Protein AF-A0A7S1SCL5-F1 (afdb_monomer_lite)

pLDDT: mean 76.97, std 23.39, range [36.06, 98.56]

Secondary structure (DSSP, 8-state):
-----------------------------SHHHHHHHHHHHHHHHHHHHHHHSSS-----------------------------S--TT--SS-HHHHHHHHHHHHS--HHHHHHHHHHHHHTB-TTS-B-HHHHHHHHHH-TTTTTS-HHHHHHHHHHHHHHHHHSHHHHHH-TTSHHHHHHHGGGHHHHHHHHTS-TTTS------

Foldseek 3Di:
DDDDDDDDDDDDDDDDDDDDDDDDDDDPPPDPVVCVVVVVVVVVVVVVVVVVPPPDDDPDDDDDDDDDDDDDDDDDDDPDPDPPPDDPPDALFDPQQLVLQQVCQVDPVAVVLVQLLVQQVQQQDPVRDGNLVSSLVSLCPDPSRVSTDSSLVVLSSVLSVQCSVFVVVVPVVPVQAPSSQVRSVVCQVVSCRRRVHHSSSGHGRHHD

Radius of gyration: 30.86 Å; chains: 1; bounding box: 73×40×111 Å

Sequence (208 aa):
MESDLEAEEPNAEAIGHRLALARKSTLRLGGFLAFLVCGLAFLLWRSTELRANFAALPLGRGTSSERRQGKEDHEVGIVRYSESRYSEGSAGCSTEDYGFLDDLRRGDPQPFFYSISECAKHSITWTLSFDEGGFIGCLKRNKYISPLSNTCMNCYLLNGLYAFNNCRFQCMASWCSQSCLNCTAQNDRAFSTCSGRPPYELPRARAC

Structure (mmCIF, N/CA/C/O backbone):
data_AF-A0A7S1SCL5-F1
#
_entry.id   AF-A0A7S1SCL5-F1
#
loop_
_atom_site.group_PDB
_atom_site.id
_atom_site.type_symbol
_atom_site.label_atom_id
_atom_site.label_alt_id
_atom_site.label_comp_id
_atom_site.label_asym_id
_atom_site.label_entity_id
_atom_site.label_seq_id
_atom_site.pdbx_PDB_ins_code
_atom_site.Cartn_x
_atom_site.Cartn_y
_atom_site.Cartn_z
_atom_site.occupancy
_atom_site.B_iso_or_equiv
_atom_site.auth_seq_id
_atom_site.auth_comp_id
_atom_site.auth_asym_id
_atom_site.auth_atom_id
_atom_site.pdbx_PDB_model_num
ATOM 1 N N . MET A 1 1 ? -10.866 -9.499 67.434 1.00 47.94 1 MET A N 1
ATOM 2 C CA . MET A 1 1 ? -11.205 -8.078 67.271 1.00 47.94 1 MET A CA 1
ATOM 3 C C . MET A 1 1 ? -11.751 -7.965 65.872 1.00 47.94 1 MET A C 1
ATOM 5 O O . MET A 1 1 ? -10.988 -8.050 64.916 1.00 47.94 1 MET A O 1
ATOM 9 N N . GLU A 1 2 ? -13.074 -8.034 65.855 1.00 44.62 2 GLU A N 1
ATOM 10 C CA . GLU A 1 2 ? -14.008 -8.225 64.754 1.00 44.62 2 GLU A CA 1
ATOM 11 C C . GLU A 1 2 ? -13.708 -7.495 63.438 1.00 44.62 2 GLU A C 1
ATOM 13 O O . GLU A 1 2 ? -13.138 -6.405 63.390 1.00 44.62 2 GLU A O 1
ATOM 18 N N . SER A 1 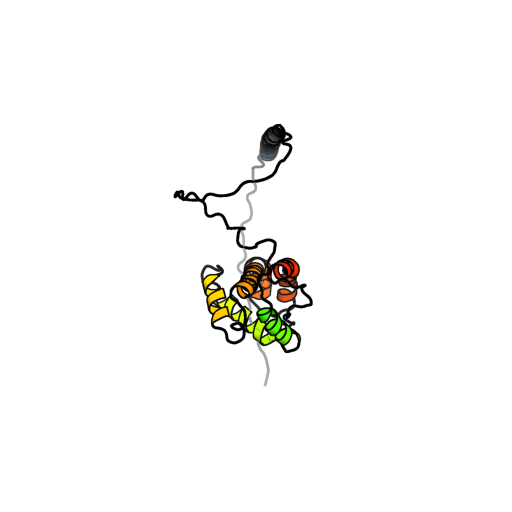3 ? -14.147 -8.188 62.389 1.00 46.25 3 SER A N 1
ATOM 19 C CA . SER A 1 3 ? -14.445 -7.758 61.031 1.00 46.25 3 SER A CA 1
ATOM 20 C C . SER A 1 3 ? -15.719 -6.898 60.955 1.00 46.25 3 SER A C 1
ATOM 22 O O . SER A 1 3 ? -16.355 -6.650 61.972 1.00 46.25 3 SER A O 1
ATOM 24 N N . ASP A 1 4 ? -16.087 -6.549 59.714 1.00 49.91 4 ASP A N 1
ATOM 25 C CA . ASP A 1 4 ? -17.381 -6.019 59.230 1.00 49.91 4 ASP A CA 1
ATOM 26 C C . ASP A 1 4 ? -17.320 -4.487 59.030 1.00 49.91 4 ASP A C 1
ATOM 28 O O . ASP A 1 4 ? -17.110 -3.731 59.970 1.00 49.91 4 ASP A O 1
ATOM 32 N N . LEU A 1 5 ? -17.284 -3.900 57.823 1.00 51.62 5 LEU A N 1
ATOM 33 C CA . LEU A 1 5 ? -17.931 -4.145 56.523 1.00 51.62 5 LEU A CA 1
ATOM 34 C C . LEU A 1 5 ? -19.457 -4.010 56.563 1.00 51.62 5 LEU A C 1
ATOM 36 O O . LEU A 1 5 ? -20.153 -5.014 56.592 1.00 51.62 5 LEU A O 1
ATOM 40 N N . GLU A 1 6 ? -19.962 -2.779 56.443 1.00 54.72 6 GLU A N 1
ATOM 41 C CA . GLU A 1 6 ? -21.337 -2.531 55.997 1.00 54.72 6 GLU A CA 1
ATOM 42 C C . GLU A 1 6 ? -21.382 -1.409 54.953 1.00 54.72 6 GLU A C 1
ATOM 44 O O . GLU A 1 6 ? -20.821 -0.323 55.116 1.00 54.72 6 GLU A O 1
ATOM 49 N N . ALA A 1 7 ? -22.018 -1.762 53.838 1.00 41.25 7 ALA A N 1
ATOM 50 C CA . ALA A 1 7 ? -22.341 -0.951 52.681 1.00 41.25 7 ALA A CA 1
ATOM 51 C C . ALA A 1 7 ? -23.811 -0.494 52.749 1.00 41.25 7 ALA A C 1
ATOM 53 O O . ALA A 1 7 ? -24.596 -1.058 53.501 1.00 41.25 7 ALA A O 1
ATOM 54 N N . GLU A 1 8 ? -24.116 0.520 51.932 1.00 43.66 8 GLU A N 1
ATOM 55 C CA . GLU A 1 8 ? -25.410 0.949 51.364 1.00 43.66 8 GLU A CA 1
ATOM 56 C C . GLU A 1 8 ? -26.739 0.503 52.002 1.00 43.66 8 GLU A C 1
ATOM 58 O O . GLU A 1 8 ? -27.070 -0.675 52.017 1.00 43.66 8 GLU A O 1
ATOM 63 N N . GLU A 1 9 ? -27.608 1.490 52.259 1.00 52.22 9 GLU A N 1
ATOM 64 C CA . GLU A 1 9 ? -29.063 1.337 52.118 1.00 52.22 9 GLU A CA 1
ATOM 65 C C . GLU A 1 9 ? -29.660 2.542 51.342 1.00 52.22 9 GLU A C 1
ATOM 67 O O . GLU A 1 9 ? -29.205 3.680 51.524 1.00 52.22 9 GLU A O 1
ATOM 72 N N . PRO A 1 10 ? -30.662 2.309 50.468 1.00 49.47 10 PRO A N 1
ATOM 73 C CA . PRO A 1 10 ? -31.212 3.270 49.513 1.00 49.47 10 PRO A CA 1
ATOM 74 C C . PRO A 1 10 ? -32.447 4.017 50.043 1.00 49.47 10 PRO A C 1
ATOM 76 O O . PRO A 1 10 ? -33.312 3.465 50.721 1.00 49.47 10 PRO A O 1
ATOM 79 N N . ASN A 1 11 ? -32.601 5.279 49.649 1.00 51.12 11 ASN A N 1
ATOM 80 C CA . ASN A 1 11 ? -33.808 6.062 49.894 1.00 51.12 11 ASN A CA 1
ATOM 81 C C . ASN A 1 11 ? -34.853 5.840 48.790 1.00 51.12 11 ASN A C 1
ATOM 83 O O . ASN A 1 11 ? -34.737 6.303 47.655 1.00 51.12 11 ASN A O 1
ATOM 87 N N . ALA A 1 12 ? -35.899 5.117 49.182 1.00 43.12 12 ALA A N 1
ATOM 88 C CA . ALA A 1 12 ? -37.131 4.908 48.451 1.00 43.12 12 ALA A CA 1
ATOM 89 C C . ALA A 1 12 ? -37.991 6.180 48.435 1.00 43.12 12 ALA A C 1
ATOM 91 O O . ALA A 1 12 ? -38.412 6.666 49.482 1.00 43.12 12 ALA A O 1
ATOM 92 N N . GLU A 1 13 ? -38.347 6.655 47.244 1.00 49.06 13 GLU A N 1
ATOM 93 C CA . GLU A 1 13 ? -39.495 7.542 47.078 1.00 49.06 13 GLU A CA 1
ATOM 94 C C . GLU A 1 13 ? -40.315 7.063 45.877 1.00 49.06 13 GLU A C 1
ATOM 96 O O . GLU A 1 13 ? -40.025 7.321 44.710 1.00 49.06 13 GLU A O 1
ATOM 101 N N . ALA A 1 14 ? -41.332 6.267 46.191 1.00 40.25 14 ALA A N 1
ATOM 102 C CA . ALA A 1 14 ? -42.392 5.857 45.291 1.00 40.25 14 ALA A CA 1
ATOM 103 C C . ALA A 1 14 ? -43.715 6.202 45.971 1.00 40.25 14 ALA A C 1
ATOM 105 O O . ALA A 1 14 ? -43.914 5.795 47.107 1.00 40.25 14 ALA A O 1
ATOM 106 N N . ILE A 1 15 ? -44.566 6.955 45.270 1.00 47.44 15 ILE A N 1
ATOM 107 C CA . ILE A 1 15 ? -46.040 7.097 45.319 1.00 47.44 15 ILE A CA 1
ATOM 108 C C . ILE A 1 15 ? -46.285 8.419 44.563 1.00 47.44 15 ILE A C 1
ATOM 110 O O . ILE A 1 15 ? -45.731 9.444 44.919 1.00 47.44 15 ILE A O 1
ATOM 114 N N . GLY A 1 16 ? -47.048 8.539 43.486 1.00 36.06 16 GLY A N 1
ATOM 115 C CA . GLY A 1 16 ? -48.028 7.668 42.869 1.00 36.06 16 GLY A CA 1
ATOM 116 C C . GLY A 1 16 ? -49.130 8.578 42.335 1.00 36.06 16 GLY A C 1
ATOM 117 O O . GLY A 1 16 ? -49.749 9.275 43.118 1.00 36.06 16 GLY A O 1
ATOM 118 N N . HIS A 1 17 ? -49.401 8.577 41.030 1.00 41.38 17 HIS A N 1
ATOM 119 C CA . HIS A 1 17 ? -50.669 9.078 40.492 1.00 41.38 17 HIS A CA 1
ATOM 120 C C . HIS A 1 17 ? -51.020 8.288 39.228 1.00 41.38 17 HIS A C 1
ATOM 122 O O . HIS A 1 17 ? -50.456 8.479 38.153 1.00 41.38 17 HIS A O 1
ATOM 128 N N . ARG A 1 18 ? -51.952 7.345 39.393 1.00 46.50 18 ARG A N 1
ATOM 129 C CA . ARG A 1 18 ? -52.696 6.708 38.305 1.00 46.50 18 ARG A CA 1
ATOM 130 C C . ARG A 1 18 ? -54.014 7.451 38.087 1.00 46.50 18 ARG A C 1
ATOM 132 O O . ARG A 1 18 ? -54.562 8.016 39.024 1.00 46.50 18 ARG A O 1
ATOM 139 N N . LEU A 1 19 ? -54.528 7.261 36.870 1.00 40.72 19 LEU A N 1
ATOM 140 C CA . LEU A 1 19 ? -55.880 7.513 36.352 1.00 40.72 19 LEU A CA 1
ATOM 141 C C . LEU A 1 19 ? -56.136 8.882 35.711 1.00 40.72 19 LEU 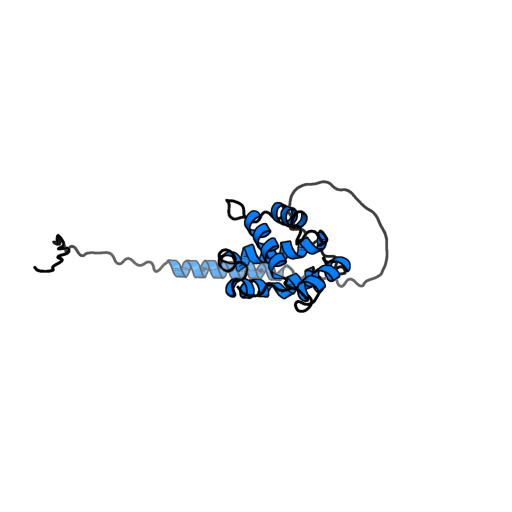A C 1
ATOM 143 O O . LEU A 1 19 ? -56.534 9.834 36.364 1.00 40.72 19 LEU A O 1
ATOM 147 N N . ALA A 1 20 ? -56.110 8.886 34.377 1.00 42.56 20 ALA A N 1
ATOM 148 C CA . ALA A 1 20 ? -57.351 9.010 33.612 1.00 42.56 20 ALA A CA 1
ATOM 149 C C . ALA A 1 20 ? -57.174 8.391 32.212 1.00 42.56 20 ALA A C 1
ATOM 151 O O . ALA A 1 20 ? -56.375 8.842 31.396 1.00 42.56 20 ALA A O 1
ATOM 152 N N . LEU A 1 21 ? -57.934 7.327 31.950 1.00 46.50 21 LEU A N 1
ATOM 153 C CA . LEU A 1 21 ? -58.233 6.833 30.610 1.00 46.50 21 LEU A CA 1
ATOM 154 C C . LEU A 1 21 ? -59.136 7.853 29.906 1.00 46.50 21 LEU A C 1
ATOM 156 O O . LEU A 1 21 ? -60.126 8.259 30.505 1.00 46.50 21 LEU A O 1
ATOM 160 N N . ALA A 1 22 ? -58.862 8.183 28.639 1.00 41.56 22 ALA A N 1
ATOM 161 C CA . ALA A 1 22 ? -59.858 8.148 27.557 1.00 41.56 22 ALA A CA 1
ATOM 162 C C . ALA A 1 22 ? -59.338 8.743 26.233 1.00 41.56 22 ALA A C 1
ATOM 164 O O . ALA A 1 22 ? -58.873 9.874 26.172 1.00 41.56 22 ALA A O 1
ATOM 165 N N . ARG A 1 23 ? -59.645 8.011 25.150 1.00 44.59 23 ARG A N 1
ATOM 166 C CA . ARG A 1 23 ? -59.988 8.510 23.802 1.00 44.59 23 ARG A CA 1
ATOM 167 C C . ARG A 1 23 ? -58.866 9.112 22.935 1.00 44.59 23 ARG A C 1
ATOM 169 O O . ARG A 1 23 ? -58.605 10.307 22.967 1.00 44.59 23 ARG A O 1
ATOM 176 N N . LYS A 1 24 ? -58.431 8.337 21.934 1.00 37.06 24 LYS A N 1
ATOM 177 C CA . LYS A 1 24 ? -58.979 8.419 20.558 1.00 37.06 24 LYS A CA 1
ATOM 178 C C . LYS A 1 24 ? -58.264 7.428 19.634 1.00 37.06 24 LYS A C 1
ATOM 180 O O . LYS A 1 24 ? -57.162 7.673 19.160 1.00 37.06 24 LYS A O 1
ATOM 185 N N . SER A 1 25 ? -58.951 6.332 19.330 1.00 47.84 25 SER A N 1
ATOM 186 C CA . SER A 1 25 ? -58.713 5.556 18.118 1.00 47.84 25 SER A CA 1
ATOM 187 C C . SER A 1 25 ? -59.237 6.371 16.938 1.00 47.84 25 SER A C 1
ATOM 189 O O . SER A 1 25 ? -60.445 6.530 16.781 1.00 47.84 25 SER A O 1
ATOM 191 N N . THR A 1 26 ? -58.337 6.903 16.118 1.00 51.28 26 THR A N 1
ATOM 192 C CA . THR A 1 26 ? -58.674 7.447 14.798 1.00 51.28 26 THR A CA 1
ATOM 193 C C . THR A 1 26 ? -57.732 6.840 13.774 1.00 51.28 26 THR A C 1
ATOM 195 O O . THR A 1 26 ? -56.526 7.076 13.799 1.00 51.28 26 THR A O 1
ATOM 198 N N . LEU A 1 27 ? -58.337 6.013 12.919 1.00 47.91 27 LEU A N 1
ATOM 199 C CA . LEU A 1 27 ? -57.851 5.460 11.661 1.00 47.91 27 LEU A CA 1
ATOM 200 C C . LEU A 1 27 ? -56.745 6.303 10.999 1.00 47.91 27 LEU A C 1
ATOM 202 O O . LEU A 1 27 ? -56.979 7.440 10.598 1.00 47.91 27 LEU A O 1
ATOM 206 N N . ARG A 1 28 ? -55.589 5.687 10.734 1.00 49.78 28 ARG A N 1
ATOM 207 C CA . ARG A 1 28 ? -54.719 6.068 9.609 1.00 49.78 28 ARG A CA 1
ATOM 208 C C . ARG A 1 28 ? -54.646 4.917 8.610 1.00 49.78 28 ARG A C 1
ATOM 210 O O . ARG A 1 28 ? -53.609 4.296 8.424 1.00 49.78 28 ARG A O 1
ATOM 217 N N . LEU A 1 29 ? -55.773 4.651 7.950 1.00 49.78 29 LEU A N 1
ATOM 218 C CA . LEU A 1 29 ? -55.883 3.692 6.842 1.00 49.78 29 LEU A CA 1
ATOM 219 C C . LEU A 1 29 ? -55.628 4.340 5.458 1.00 49.78 29 LEU A C 1
ATOM 221 O O . LEU A 1 29 ? -56.061 3.813 4.444 1.00 49.78 29 LEU A O 1
ATOM 225 N N . GLY A 1 30 ? -54.960 5.501 5.403 1.00 48.81 30 GLY A N 1
ATOM 226 C CA . GLY A 1 30 ? -54.751 6.273 4.164 1.00 48.81 30 GLY A CA 1
ATOM 227 C C . GLY A 1 30 ? -53.326 6.261 3.595 1.00 48.81 30 GLY A C 1
ATOM 228 O O . GLY A 1 30 ? -53.119 6.714 2.477 1.00 48.81 30 GLY A O 1
ATOM 229 N N . GLY A 1 31 ? -52.330 5.758 4.336 1.00 53.50 31 GLY A N 1
ATOM 230 C CA . GLY A 1 31 ? -50.923 5.827 3.912 1.00 53.50 31 GLY A CA 1
ATOM 231 C C . GLY A 1 31 ? -50.541 4.782 2.862 1.00 53.50 31 GLY A C 1
ATOM 232 O O . GLY A 1 31 ? -49.897 5.103 1.869 1.00 53.50 31 GLY A O 1
ATOM 233 N N . PHE A 1 32 ? -50.973 3.533 3.042 1.00 56.38 32 PHE A N 1
ATOM 234 C CA . PHE A 1 32 ? -50.540 2.418 2.191 1.00 56.38 32 PHE A CA 1
ATOM 235 C C . PHE A 1 32 ? -51.060 2.501 0.750 1.00 56.38 32 PHE A C 1
ATOM 237 O O . PHE A 1 32 ? -50.337 2.152 -0.180 1.00 56.38 32 PHE A O 1
ATOM 244 N N . LEU A 1 33 ? -52.273 3.024 0.545 1.00 55.16 33 LEU A N 1
ATOM 245 C CA . LEU A 1 33 ? -52.824 3.218 -0.800 1.00 55.16 33 LEU A CA 1
ATOM 246 C C . LEU A 1 33 ? -52.082 4.321 -1.571 1.00 55.16 33 LEU A C 1
ATOM 248 O O . LEU A 1 33 ? -51.845 4.163 -2.764 1.00 55.16 33 LEU A O 1
ATOM 252 N N . ALA A 1 34 ? -51.633 5.386 -0.897 1.00 57.25 34 ALA A N 1
ATOM 253 C CA . ALA A 1 34 ? -50.843 6.441 -1.533 1.00 57.25 34 ALA A CA 1
ATOM 254 C C . ALA A 1 34 ? -49.457 5.939 -1.988 1.00 57.25 34 ALA A C 1
ATOM 256 O O . ALA A 1 34 ? -49.017 6.266 -3.090 1.00 57.25 34 ALA A O 1
ATOM 257 N N . PHE A 1 35 ? -48.795 5.088 -1.192 1.00 61.53 35 PHE A N 1
ATOM 258 C CA . PHE A 1 35 ? -47.516 4.478 -1.582 1.00 61.53 35 PHE A CA 1
ATOM 259 C C . PHE A 1 35 ? -47.654 3.514 -2.765 1.00 61.53 35 PHE A C 1
ATOM 261 O O . PHE A 1 35 ? -46.795 3.507 -3.645 1.00 61.53 35 PHE A O 1
ATOM 268 N N . LEU A 1 36 ? -48.741 2.739 -2.825 1.00 65.19 36 LEU A N 1
ATOM 269 C CA . LEU A 1 36 ? -48.995 1.830 -3.945 1.00 65.19 36 LEU A CA 1
ATOM 270 C C . LEU A 1 36 ? -49.280 2.583 -5.251 1.00 65.19 36 LEU A C 1
ATOM 272 O O . LEU A 1 36 ? -48.719 2.230 -6.288 1.00 65.19 36 LEU A O 1
ATOM 276 N N . VAL A 1 37 ? -50.089 3.646 -5.208 1.00 69.69 37 VAL A N 1
ATOM 277 C CA . VAL A 1 37 ? -50.408 4.445 -6.405 1.00 69.69 37 VAL A CA 1
ATOM 278 C C . VAL A 1 37 ? -49.168 5.177 -6.934 1.00 69.69 37 VAL A C 1
ATOM 280 O O . VAL A 1 37 ? -48.892 5.115 -8.133 1.00 69.69 37 VAL A O 1
ATOM 283 N N . CYS A 1 38 ? -48.360 5.792 -6.061 1.00 65.50 38 CYS A N 1
ATOM 284 C CA . CYS A 1 38 ? -47.110 6.439 -6.480 1.00 65.50 38 CYS A CA 1
ATOM 285 C C . CYS A 1 38 ? -46.050 5.435 -6.968 1.00 65.50 38 CYS A C 1
ATOM 287 O O . CYS A 1 38 ? -45.352 5.709 -7.943 1.00 65.50 38 CYS A O 1
ATOM 289 N N . GLY A 1 39 ? -45.941 4.262 -6.335 1.00 72.31 39 GLY A N 1
ATOM 290 C CA . GLY A 1 39 ? -44.996 3.220 -6.744 1.00 72.31 39 GLY A CA 1
ATOM 291 C C . GLY A 1 39 ? -45.298 2.656 -8.135 1.00 72.31 39 GLY A C 1
ATOM 292 O O . GLY A 1 39 ? -44.391 2.519 -8.956 1.00 72.31 39 GLY A O 1
ATOM 293 N N . LEU A 1 40 ? -46.574 2.392 -8.438 1.00 72.69 40 LEU A N 1
ATOM 294 C CA . LEU A 1 40 ? -46.990 1.911 -9.759 1.00 72.69 40 LEU A CA 1
ATOM 295 C C . LEU A 1 40 ? -46.787 2.972 -10.849 1.00 72.69 40 LEU A C 1
ATOM 297 O O . LEU A 1 40 ? -46.312 2.635 -11.932 1.00 72.69 40 LEU A O 1
ATOM 301 N N . ALA A 1 41 ? -47.052 4.250 -10.560 1.00 71.25 41 ALA A N 1
ATOM 302 C CA . ALA A 1 41 ? -46.769 5.340 -11.494 1.00 71.25 41 ALA A CA 1
ATOM 303 C C . ALA A 1 41 ? -45.265 5.456 -11.818 1.00 71.25 41 ALA A C 1
ATOM 305 O O . ALA A 1 41 ? -44.900 5.642 -12.978 1.00 71.25 41 ALA A O 1
ATOM 306 N N . PHE A 1 42 ? -44.383 5.269 -10.827 1.00 71.44 42 PHE A N 1
ATOM 307 C CA . PHE A 1 42 ? -42.930 5.306 -11.032 1.00 71.44 42 PHE A CA 1
ATOM 308 C C . PHE A 1 42 ? -42.414 4.102 -11.837 1.00 71.44 42 PHE A C 1
ATOM 310 O O . PHE A 1 42 ? -41.548 4.250 -12.700 1.00 71.44 42 PHE A O 1
ATOM 317 N N . LEU A 1 43 ? -42.968 2.907 -11.603 1.00 67.31 43 LEU A N 1
ATOM 318 C CA . LEU A 1 43 ? -42.634 1.715 -12.390 1.00 67.31 43 LEU A CA 1
ATOM 319 C C . LEU A 1 43 ? -43.111 1.840 -13.844 1.00 67.31 43 LEU A C 1
ATOM 321 O O . LEU A 1 43 ? -42.380 1.452 -14.757 1.00 67.31 43 LEU A O 1
ATOM 325 N N . LEU A 1 44 ? -44.284 2.439 -14.073 1.00 65.56 44 LEU A N 1
ATOM 326 C CA . LEU A 1 44 ? -44.783 2.718 -15.420 1.00 65.56 44 LEU A CA 1
ATOM 327 C C . LEU A 1 44 ? -43.944 3.795 -16.129 1.00 65.56 44 LEU A C 1
ATOM 329 O O . LEU A 1 44 ? -43.549 3.567 -17.272 1.00 65.56 44 LEU A O 1
ATOM 333 N N . TRP A 1 45 ? -43.568 4.887 -15.452 1.00 64.81 45 TRP A N 1
ATOM 334 C CA . TRP A 1 45 ? -42.660 5.913 -15.997 1.00 64.81 45 TRP A CA 1
ATOM 335 C C . TRP A 1 45 ? -41.285 5.335 -16.365 1.00 64.81 45 TRP A C 1
ATOM 337 O O . TRP A 1 45 ? -40.734 5.604 -17.430 1.00 64.81 45 TRP A O 1
ATOM 347 N N . ARG A 1 46 ? -40.722 4.471 -15.514 1.00 64.00 46 ARG A N 1
ATOM 348 C CA . ARG A 1 46 ? -39.436 3.815 -15.798 1.00 64.00 46 ARG A CA 1
ATOM 349 C C . ARG A 1 46 ? -39.525 2.827 -16.967 1.00 64.00 46 ARG A C 1
ATOM 351 O O . ARG A 1 46 ? -38.535 2.606 -17.660 1.00 64.00 46 ARG A O 1
ATOM 358 N N . SER A 1 47 ? -40.700 2.244 -17.208 1.00 58.16 47 SER A N 1
ATOM 359 C CA . SER A 1 47 ? -40.914 1.306 -18.316 1.00 58.16 47 SER A CA 1
ATOM 360 C C . SER A 1 47 ? -41.002 1.984 -19.692 1.00 58.16 47 SER A C 1
ATOM 362 O O . SER A 1 47 ? -40.617 1.372 -20.691 1.00 58.16 47 SER A O 1
ATOM 364 N N . THR A 1 48 ? -41.446 3.245 -19.767 1.00 56.16 48 THR A N 1
ATOM 365 C CA . THR A 1 48 ? -41.519 3.999 -21.032 1.00 56.16 48 THR A CA 1
ATOM 366 C C . THR A 1 48 ? -40.142 4.456 -21.520 1.00 56.16 48 THR A C 1
ATOM 368 O O . THR A 1 48 ? -39.874 4.387 -22.717 1.00 56.16 48 THR A O 1
ATOM 371 N N . GLU A 1 49 ? -39.229 4.800 -20.608 1.00 54.12 49 GLU A N 1
ATOM 372 C CA . GLU A 1 49 ? -37.844 5.202 -20.924 1.00 54.12 49 GLU A CA 1
ATOM 373 C C . GLU A 1 49 ? -36.986 4.045 -21.480 1.00 54.12 49 GLU A C 1
ATOM 375 O O . GLU A 1 49 ? -36.091 4.240 -22.307 1.00 54.12 49 GLU A O 1
ATOM 380 N N . LEU A 1 50 ? -37.279 2.800 -21.084 1.00 51.91 50 LEU A N 1
ATOM 381 C CA . LEU A 1 50 ? -36.557 1.618 -21.576 1.00 51.91 50 LEU A CA 1
ATOM 382 C C . LEU A 1 50 ? -36.910 1.255 -23.029 1.00 51.91 50 LEU A C 1
ATOM 384 O O . LEU A 1 50 ? -36.105 0.620 -23.710 1.00 51.91 50 LEU A O 1
ATOM 388 N N . ARG A 1 51 ? -38.080 1.669 -23.534 1.00 52.66 51 ARG A N 1
ATOM 389 C CA . ARG A 1 51 ? -38.501 1.394 -24.922 1.00 52.66 51 ARG A CA 1
ATOM 390 C C . ARG A 1 51 ? -37.954 2.396 -25.940 1.00 52.66 51 ARG A C 1
ATOM 392 O O . ARG A 1 51 ? -37.872 2.054 -27.115 1.00 52.66 51 ARG A O 1
ATOM 399 N N . ALA A 1 52 ? -37.538 3.587 -25.510 1.00 51.72 52 ALA A N 1
ATOM 400 C CA . ALA A 1 52 ? -37.018 4.620 -26.409 1.00 51.72 52 ALA A CA 1
ATOM 401 C C . ALA A 1 52 ? -35.565 4.374 -26.866 1.00 51.72 52 ALA A C 1
ATOM 403 O O . ALA A 1 52 ? -35.158 4.881 -27.906 1.00 51.72 52 ALA A O 1
ATOM 404 N N . ASN A 1 53 ? -34.792 3.557 -26.141 1.00 53.09 53 ASN A N 1
ATOM 405 C CA . ASN A 1 53 ? -33.361 3.364 -26.414 1.00 53.09 53 ASN A CA 1
ATOM 406 C C . ASN A 1 53 ? -33.025 2.177 -27.340 1.00 53.09 53 ASN A C 1
ATOM 408 O O . ASN A 1 53 ? -31.887 2.056 -27.779 1.00 53.09 53 ASN A O 1
ATOM 412 N N . PHE A 1 54 ? -33.988 1.312 -27.681 1.00 48.47 54 PHE A N 1
ATOM 413 C CA . PHE A 1 54 ? -33.736 0.117 -28.510 1.00 48.47 54 PHE A CA 1
ATOM 414 C C . PHE A 1 54 ? -34.066 0.278 -30.006 1.00 48.47 54 PHE A C 1
ATOM 416 O O . PHE A 1 54 ? -33.859 -0.656 -30.776 1.00 48.47 54 PHE A O 1
ATOM 423 N N . ALA A 1 55 ? -34.542 1.447 -30.447 1.00 50.09 55 ALA A N 1
ATOM 424 C CA . ALA A 1 55 ? -34.964 1.674 -31.836 1.00 50.09 55 ALA A CA 1
ATOM 425 C C . ALA A 1 55 ? -33.910 2.353 -32.738 1.00 50.09 55 ALA A C 1
ATOM 427 O O . ALA A 1 55 ? -34.231 2.738 -33.859 1.00 50.09 55 ALA A O 1
ATOM 428 N N . ALA A 1 56 ? -32.657 2.493 -32.293 1.00 55.34 56 ALA A N 1
ATOM 429 C CA . ALA A 1 56 ? -31.601 3.144 -33.074 1.00 55.34 56 ALA A CA 1
ATOM 430 C C . ALA A 1 56 ? -30.306 2.314 -33.100 1.00 55.34 56 ALA A C 1
ATOM 432 O O . ALA A 1 56 ? -29.287 2.699 -32.536 1.00 55.34 56 ALA A O 1
ATOM 433 N N . LEU A 1 57 ? -30.343 1.167 -33.782 1.00 49.28 57 LEU A N 1
ATOM 434 C CA . LEU A 1 57 ? -29.146 0.422 -34.182 1.00 49.28 57 LEU A CA 1
ATOM 435 C C . LEU A 1 57 ? -29.053 0.408 -35.715 1.00 49.28 57 LEU A C 1
ATOM 437 O O . LEU A 1 57 ? -29.686 -0.430 -36.361 1.00 49.28 57 LEU A O 1
ATOM 441 N N . PRO A 1 58 ? -28.286 1.326 -36.330 1.00 56.91 58 PRO A N 1
ATOM 442 C CA . PRO A 1 58 ? -27.883 1.171 -37.717 1.00 56.91 58 PRO A CA 1
ATOM 443 C C . PRO A 1 58 ? -26.826 0.061 -37.818 1.00 56.91 58 PRO A C 1
ATOM 445 O O . PRO A 1 58 ? -25.753 0.132 -37.219 1.00 56.91 58 PRO A O 1
ATOM 448 N N . LEU A 1 59 ? -27.134 -0.970 -38.606 1.00 56.16 59 LEU A N 1
ATOM 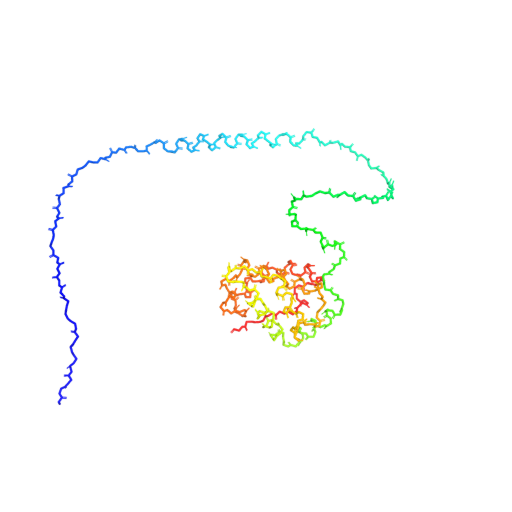449 C CA . LEU A 1 59 ? -26.173 -1.973 -39.062 1.00 56.16 59 LEU A CA 1
ATOM 450 C C . LEU A 1 59 ? -25.146 -1.299 -39.989 1.00 56.16 59 LEU A C 1
ATOM 452 O O . LEU A 1 59 ? -25.388 -1.127 -41.182 1.00 56.16 59 LEU A O 1
ATOM 456 N N . GLY A 1 60 ? -24.005 -0.897 -39.426 1.00 45.88 60 GLY A N 1
ATOM 457 C CA . GLY A 1 60 ? -22.895 -0.255 -40.132 1.00 45.88 60 GLY A CA 1
ATOM 458 C C . GLY A 1 60 ? -21.702 -1.191 -40.314 1.00 45.88 60 GLY A C 1
ATOM 459 O O . GLY A 1 60 ? -20.904 -1.387 -39.406 1.00 45.88 60 GLY A O 1
ATOM 460 N N . ARG A 1 61 ? -21.609 -1.763 -41.515 1.00 52.78 61 ARG A N 1
ATOM 461 C CA . ARG A 1 61 ? -20.508 -2.553 -42.090 1.00 52.78 61 ARG A CA 1
ATOM 462 C C 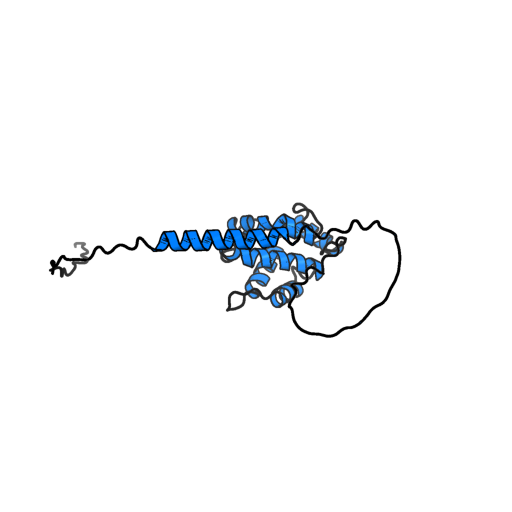. ARG A 1 61 ? -19.185 -1.760 -42.073 1.00 52.78 61 ARG A C 1
ATOM 464 O O . ARG A 1 61 ? -19.175 -0.591 -42.438 1.00 52.78 61 ARG A O 1
ATOM 471 N N . GLY A 1 62 ? -18.085 -2.396 -41.663 1.00 44.72 62 GLY A N 1
ATOM 472 C CA . GLY A 1 62 ? -16.775 -1.747 -41.531 1.00 44.72 62 GLY A CA 1
ATOM 473 C C . GLY A 1 62 ? -16.017 -1.526 -42.842 1.00 44.72 62 GLY A C 1
ATOM 474 O O . GLY A 1 62 ? -16.264 -2.235 -43.811 1.00 44.72 62 GLY A O 1
ATOM 475 N N . THR A 1 63 ? -15.047 -0.604 -42.805 1.00 41.41 63 THR A N 1
ATOM 476 C CA . THR A 1 63 ? -13.733 -0.675 -43.476 1.00 41.41 63 THR A CA 1
ATOM 477 C C . THR A 1 63 ? -12.739 0.302 -42.825 1.00 41.41 63 THR A C 1
ATOM 479 O O . THR A 1 63 ? -13.121 1.277 -42.190 1.00 41.41 63 THR A O 1
ATOM 482 N N . SER A 1 64 ? -11.466 -0.048 -42.998 1.00 47.22 64 SER A N 1
ATOM 483 C CA . SER A 1 64 ? -10.192 0.476 -42.488 1.00 47.22 64 SER A CA 1
ATOM 484 C C . SER A 1 64 ? -9.873 1.975 -42.675 1.00 47.22 64 SER A C 1
ATOM 486 O O . SER A 1 64 ? -10.398 2.605 -43.582 1.00 47.22 64 SER A O 1
ATOM 488 N N . SER A 1 65 ? -8.862 2.425 -41.907 1.00 53.31 65 SER A N 1
ATOM 489 C CA . SER A 1 65 ? -7.887 3.505 -42.195 1.00 53.31 65 SER A CA 1
ATOM 490 C C . SER A 1 65 ? -8.393 4.953 -42.284 1.00 53.31 65 SER A C 1
ATOM 492 O O . SER A 1 65 ? -9.059 5.301 -43.242 1.00 53.31 65 SER A O 1
ATOM 494 N N . GLU A 1 66 ? -8.002 5.834 -41.342 1.00 46.44 66 GLU A N 1
ATOM 495 C CA . GLU A 1 66 ? -6.939 6.842 -41.564 1.00 46.44 66 GLU A CA 1
ATOM 496 C C . GLU A 1 66 ? -6.699 7.779 -40.349 1.00 46.44 66 GLU A C 1
ATOM 498 O O . GLU A 1 66 ? -7.589 8.436 -39.826 1.00 46.44 66 GLU A O 1
ATOM 503 N N . ARG A 1 67 ? -5.438 7.809 -39.906 1.00 44.78 67 ARG A N 1
ATOM 504 C CA . ARG A 1 67 ? -4.560 8.956 -39.581 1.00 44.78 67 ARG A CA 1
ATOM 505 C C . ARG A 1 67 ? -5.148 10.359 -39.221 1.00 44.78 67 ARG A C 1
ATOM 507 O O . ARG A 1 67 ? -5.682 11.042 -40.077 1.00 44.78 67 ARG A O 1
ATOM 514 N N . ARG A 1 68 ? -4.714 10.840 -38.032 1.00 50.88 68 ARG A N 1
ATOM 515 C CA . ARG A 1 68 ? -4.389 12.229 -37.570 1.00 50.88 68 ARG A CA 1
ATOM 516 C C . ARG A 1 68 ? -5.471 13.327 -37.625 1.00 50.88 68 ARG A C 1
ATOM 518 O O . ARG A 1 68 ? -5.936 13.680 -38.693 1.00 50.88 68 ARG A O 1
ATOM 525 N N . GLN A 1 69 ? -5.666 14.037 -36.508 1.00 40.09 69 GLN A N 1
ATOM 526 C CA . GLN A 1 69 ? -5.075 15.366 -36.227 1.00 40.09 69 GLN A CA 1
ATOM 527 C C . GLN A 1 69 ? -5.624 15.890 -34.883 1.00 40.09 69 GLN A C 1
ATOM 529 O O . GLN A 1 69 ? -6.802 15.721 -34.584 1.00 40.09 69 GLN A O 1
ATOM 534 N N . GLY A 1 70 ? -4.759 16.500 -34.067 1.00 39.66 70 GLY A N 1
ATOM 535 C CA . GLY A 1 70 ? -5.142 17.137 -32.808 1.00 39.66 70 GLY A CA 1
ATOM 536 C C . GLY A 1 70 ? -6.010 18.381 -33.005 1.00 39.66 70 GLY A C 1
ATOM 537 O O . GLY A 1 70 ? -5.895 19.081 -34.013 1.00 39.66 70 GLY A O 1
ATOM 538 N N . LYS A 1 71 ? -6.847 18.650 -32.003 1.00 36.94 71 LYS A N 1
ATOM 539 C CA . LYS A 1 71 ? -7.579 19.901 -31.834 1.00 36.94 71 LYS A CA 1
ATOM 540 C C . LYS A 1 71 ? -7.703 20.196 -30.338 1.00 36.94 71 LYS A C 1
ATOM 542 O O . LYS A 1 71 ? -8.228 19.376 -29.589 1.00 36.94 71 LYS A O 1
ATOM 547 N N . GLU A 1 72 ? -7.130 21.321 -29.923 1.00 46.84 72 GLU A N 1
ATOM 548 C CA . GLU A 1 72 ? -7.347 21.946 -28.617 1.00 46.84 72 GLU A CA 1
ATOM 549 C C . GLU A 1 72 ? -8.722 22.603 -28.606 1.00 46.84 72 GLU A C 1
ATOM 551 O O . GLU A 1 72 ? -8.946 23.512 -29.400 1.00 46.84 72 GLU A O 1
ATOM 556 N N . ASP A 1 73 ? -9.582 22.204 -27.668 1.00 41.66 73 ASP A N 1
ATOM 557 C CA . ASP A 1 73 ? -10.763 22.971 -27.285 1.00 41.66 73 ASP A CA 1
ATOM 558 C C . ASP A 1 73 ? -10.813 23.066 -25.745 1.00 41.66 73 ASP A C 1
ATOM 560 O O . ASP A 1 73 ? -10.768 22.068 -25.022 1.00 41.66 73 ASP A O 1
ATOM 564 N N . HIS A 1 74 ? -10.872 24.302 -25.257 1.00 38.84 74 HIS A N 1
ATOM 565 C CA . HIS A 1 74 ? -11.049 24.713 -23.867 1.00 38.84 74 HIS A CA 1
ATOM 566 C C . HIS A 1 74 ? -12.553 24.883 -23.601 1.00 38.84 74 HIS A C 1
ATOM 568 O O . HIS A 1 74 ? -13.116 25.791 -24.194 1.00 38.84 74 HIS A O 1
ATOM 574 N N . GLU A 1 75 ? -13.184 24.097 -22.709 1.00 44.78 75 GLU A N 1
ATOM 575 C CA . GLU A 1 75 ? -14.211 24.601 -21.765 1.00 44.78 75 GLU A CA 1
ATOM 576 C C . GLU A 1 75 ? -14.604 23.601 -20.647 1.00 44.78 75 GLU A C 1
ATOM 578 O O . GLU A 1 75 ? -14.960 22.448 -20.876 1.00 44.78 75 GLU A O 1
ATOM 583 N N . VAL A 1 76 ? -14.485 24.118 -19.419 1.00 45.22 76 VAL A N 1
ATOM 584 C CA . VAL A 1 76 ? -15.174 23.895 -18.130 1.00 45.22 76 VAL A CA 1
ATOM 585 C C . VAL A 1 76 ? -16.098 22.669 -17.930 1.00 45.22 76 VAL A C 1
ATOM 587 O O . VAL A 1 76 ? -17.185 22.566 -18.482 1.00 45.22 76 VAL A O 1
ATOM 590 N N . GLY A 1 77 ? -15.748 21.862 -16.914 1.00 47.12 77 GLY A N 1
ATOM 591 C CA . GLY A 1 77 ? -16.676 21.575 -15.807 1.00 47.12 77 GLY A CA 1
ATOM 592 C C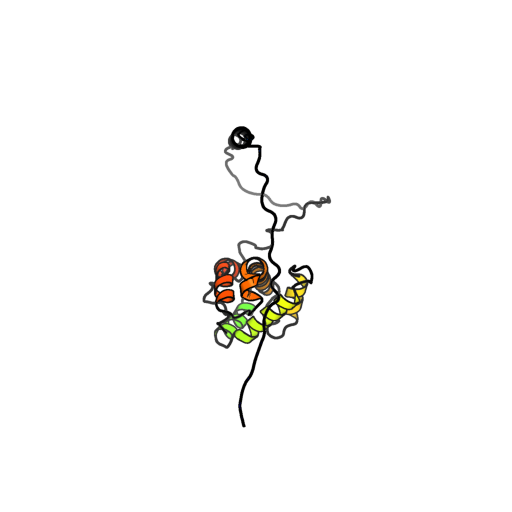 . GLY A 1 77 ? -17.525 20.303 -15.829 1.00 47.12 77 GLY A C 1
ATOM 593 O O . GLY A 1 77 ? -18.736 20.413 -15.728 1.00 47.12 77 GLY A O 1
ATOM 594 N N . ILE A 1 78 ? -16.904 19.116 -15.785 1.00 49.25 78 ILE A N 1
ATOM 595 C CA . ILE A 1 78 ? -17.395 17.944 -15.025 1.00 49.25 78 ILE A CA 1
ATOM 596 C C . ILE A 1 78 ? -16.153 17.180 -14.543 1.00 49.25 78 ILE A C 1
ATOM 598 O O . ILE A 1 78 ? -15.338 16.764 -15.367 1.00 49.25 78 ILE A O 1
ATOM 602 N N . VAL A 1 79 ? -15.991 16.976 -13.230 1.00 48.78 79 VAL A N 1
ATOM 603 C CA . VAL A 1 79 ? -14.961 16.069 -12.690 1.00 48.78 79 VAL A CA 1
ATOM 604 C C . VAL A 1 79 ? -15.347 14.642 -13.084 1.00 48.78 79 VAL A C 1
ATOM 606 O O . VAL A 1 79 ? -16.111 13.970 -12.397 1.00 48.78 79 VAL A O 1
ATOM 609 N N . ARG A 1 80 ? -14.853 14.189 -14.239 1.00 46.91 80 ARG A N 1
ATOM 610 C CA . ARG A 1 80 ? -14.807 12.770 -14.590 1.00 46.91 80 ARG A CA 1
ATOM 611 C C . ARG A 1 80 ? -13.723 12.137 -13.723 1.00 46.91 80 ARG A C 1
ATOM 613 O O . ARG A 1 80 ? -12.557 12.498 -13.864 1.00 46.91 80 ARG A O 1
ATOM 620 N N . TYR A 1 81 ? -14.095 11.209 -12.840 1.00 50.78 81 TYR A N 1
ATOM 621 C CA . TYR A 1 81 ? -13.144 10.232 -12.310 1.00 50.78 81 TYR A CA 1
ATOM 622 C C . TYR A 1 81 ? -12.550 9.523 -13.528 1.00 50.78 81 TYR A C 1
ATOM 624 O O . TYR A 1 81 ? -13.259 8.834 -14.262 1.00 50.78 81 TYR A O 1
ATOM 632 N N . SER A 1 82 ? -11.303 9.848 -13.851 1.00 45.56 82 SER A N 1
ATOM 633 C CA . SER A 1 82 ? -10.680 9.431 -15.091 1.00 45.56 82 SER A CA 1
ATOM 634 C C . SER A 1 82 ? -10.319 7.956 -14.998 1.00 45.56 82 SER A C 1
ATOM 636 O O . SER A 1 82 ? -9.270 7.555 -14.501 1.00 45.56 82 SER A O 1
ATOM 638 N N . GLU A 1 83 ? -11.195 7.138 -15.558 1.00 53.97 83 GLU A N 1
ATOM 639 C CA . GLU A 1 83 ? -10.972 5.742 -15.929 1.00 53.97 83 GLU A CA 1
ATOM 640 C C . GLU A 1 83 ? -9.945 5.632 -17.084 1.00 53.97 83 GLU A C 1
ATOM 642 O O . GLU A 1 83 ? -10.121 4.886 -18.039 1.00 53.97 83 GLU A O 1
ATOM 647 N N . SER A 1 84 ? -8.874 6.439 -17.052 1.00 51.44 84 SER A N 1
ATOM 648 C CA . SER A 1 84 ? -7.982 6.687 -18.193 1.00 51.44 84 SER A CA 1
ATOM 649 C C . SER A 1 84 ? -6.490 6.687 -17.834 1.00 51.44 84 SER A C 1
ATOM 651 O O . SER A 1 84 ? -5.712 7.459 -18.397 1.00 51.44 84 SER A O 1
ATOM 653 N N . ARG A 1 85 ? -6.060 5.817 -16.908 1.00 55.56 85 ARG A N 1
ATOM 654 C CA . ARG A 1 85 ? -4.629 5.480 -16.732 1.00 55.56 85 ARG A CA 1
ATOM 655 C C . ARG A 1 85 ? -4.299 3.989 -16.635 1.00 55.56 85 ARG A C 1
ATOM 657 O O . ARG A 1 85 ? -3.158 3.662 -16.331 1.00 55.56 85 ARG A O 1
ATOM 664 N N . TYR A 1 86 ? -5.223 3.087 -16.953 1.00 50.03 86 TYR A N 1
ATOM 665 C CA . TYR A 1 86 ? -4.832 1.711 -17.251 1.00 50.03 86 TYR A CA 1
ATOM 666 C C . TYR A 1 86 ? -5.012 1.480 -18.747 1.00 50.03 86 TYR A C 1
ATOM 668 O O . TYR A 1 86 ? -6.118 1.259 -19.227 1.00 50.03 86 TYR A O 1
ATOM 676 N N . SER A 1 87 ? -3.912 1.602 -19.492 1.00 47.53 87 SER A N 1
ATOM 677 C CA . SER A 1 87 ? -3.825 0.968 -20.803 1.00 47.53 87 SER A CA 1
ATOM 678 C C . SER A 1 87 ? -4.056 -0.516 -20.561 1.00 47.53 87 SER A C 1
ATOM 680 O O . SER A 1 87 ? -3.264 -1.135 -19.850 1.00 47.53 87 SER A O 1
ATOM 682 N N . GLU A 1 88 ? -5.105 -1.095 -21.143 1.00 47.84 88 GLU A N 1
ATOM 683 C CA . GLU A 1 88 ? -5.106 -2.530 -21.417 1.00 47.84 88 GLU A CA 1
ATOM 684 C C . GLU A 1 88 ? -3.791 -2.828 -22.153 1.00 47.84 88 GLU A C 1
ATOM 686 O O . GLU A 1 88 ? -3.603 -2.425 -23.299 1.00 47.84 88 GLU A O 1
ATOM 691 N N . GLY A 1 89 ? -2.811 -3.376 -21.429 1.00 54.22 89 GLY A N 1
ATOM 692 C CA . GLY A 1 89 ? -1.476 -3.648 -21.960 1.00 54.22 89 GLY A CA 1
ATOM 693 C C . GLY A 1 89 ? -0.282 -3.372 -21.043 1.00 54.22 89 GLY A C 1
ATOM 694 O O . GLY A 1 89 ? 0.797 -3.863 -21.362 1.00 54.22 89 GLY A O 1
ATOM 695 N N . SER A 1 90 ? -0.410 -2.662 -19.913 1.00 66.81 90 SER A N 1
ATOM 696 C CA . SER A 1 90 ? 0.740 -2.480 -19.006 1.00 66.81 90 SER A CA 1
ATOM 697 C C . SER A 1 90 ? 0.362 -2.556 -17.530 1.00 66.81 90 SER A C 1
ATOM 699 O O . SER A 1 90 ? -0.374 -1.709 -17.026 1.00 66.81 90 SER A O 1
ATOM 701 N N . ALA A 1 91 ? 0.920 -3.544 -16.833 1.00 88.06 91 ALA A N 1
ATOM 702 C CA . ALA A 1 91 ? 0.912 -3.616 -15.378 1.00 88.06 91 ALA A CA 1
ATOM 703 C C . ALA A 1 91 ? 1.432 -2.315 -14.742 1.00 88.06 91 ALA A C 1
ATOM 705 O O . ALA A 1 91 ? 2.314 -1.652 -15.285 1.00 88.06 91 ALA A O 1
ATOM 706 N N . GLY A 1 92 ? 0.904 -1.964 -13.569 1.00 95.44 92 GLY A N 1
ATOM 707 C CA . GLY A 1 92 ? 1.355 -0.814 -12.789 1.00 95.44 92 GLY A CA 1
ATOM 708 C C . GLY A 1 92 ? 2.754 -0.998 -12.198 1.00 95.44 92 GLY A C 1
ATOM 709 O O . GLY A 1 92 ? 3.447 -0.007 -11.984 1.00 95.44 92 GLY A O 1
ATOM 710 N N . CYS A 1 93 ? 3.193 -2.236 -11.968 1.00 97.50 93 CYS A N 1
ATOM 711 C CA . CYS A 1 93 ? 4.540 -2.543 -11.487 1.00 97.50 93 CYS A CA 1
ATOM 712 C C . CYS A 1 93 ? 5.467 -2.969 -12.638 1.00 97.50 93 CYS A C 1
ATOM 714 O O . CYS A 1 93 ? 5.042 -3.649 -13.576 1.00 97.50 93 CYS A O 1
ATOM 716 N N . SER A 1 94 ? 6.734 -2.555 -12.564 1.00 96.31 94 SER A N 1
ATOM 717 C CA . SER A 1 94 ? 7.792 -2.896 -13.518 1.00 96.31 94 SER A CA 1
ATOM 718 C C . SER A 1 94 ? 8.526 -4.188 -13.140 1.00 96.31 94 SER A C 1
ATOM 720 O O . SER A 1 94 ? 8.315 -4.771 -12.076 1.00 96.31 94 SER A O 1
ATOM 722 N N . THR A 1 95 ? 9.437 -4.634 -14.007 1.00 96.00 95 THR A N 1
ATOM 723 C CA . THR A 1 95 ? 10.307 -5.787 -13.733 1.00 96.00 95 THR A CA 1
ATOM 724 C C . THR A 1 95 ? 11.205 -5.562 -12.513 1.00 96.00 95 THR A C 1
ATOM 726 O O . THR A 1 95 ? 11.442 -6.488 -11.739 1.00 96.00 95 THR A O 1
ATOM 729 N N . GLU A 1 96 ? 11.679 -4.336 -12.305 1.00 96.62 96 GLU A N 1
ATOM 730 C CA . GLU A 1 96 ? 12.500 -3.957 -11.152 1.00 96.62 96 GLU A CA 1
ATOM 731 C C . GLU A 1 96 ? 11.689 -4.011 -9.852 1.00 96.62 96 GLU A C 1
ATOM 733 O O . GLU A 1 96 ? 12.166 -4.559 -8.856 1.00 96.62 96 GLU A O 1
ATOM 738 N N . ASP A 1 97 ? 10.438 -3.530 -9.881 1.00 98.31 97 ASP A N 1
ATOM 739 C CA . ASP A 1 97 ? 9.518 -3.625 -8.741 1.00 98.31 97 ASP A CA 1
ATOM 740 C C . ASP A 1 97 ? 9.338 -5.074 -8.306 1.00 98.31 97 ASP A C 1
ATOM 742 O O . ASP A 1 97 ? 9.366 -5.401 -7.121 1.00 98.31 97 ASP A O 1
ATOM 746 N N . TYR A 1 98 ? 9.182 -5.962 -9.281 1.00 98.12 98 TYR A N 1
ATOM 747 C CA . TYR A 1 98 ? 9.019 -7.376 -9.020 1.00 98.12 98 TYR A CA 1
ATOM 748 C C . TYR A 1 98 ? 10.227 -8.022 -8.354 1.00 98.12 98 TYR A C 1
ATOM 750 O O . TYR A 1 98 ? 10.026 -8.858 -7.477 1.00 98.12 98 TYR A O 1
ATOM 758 N N . GLY A 1 99 ? 11.453 -7.633 -8.717 1.00 98.00 99 GLY A N 1
ATOM 759 C CA . GLY A 1 99 ? 12.657 -8.121 -8.041 1.00 98.00 99 GLY A CA 1
ATOM 760 C C . GLY A 1 99 ? 12.617 -7.812 -6.544 1.00 98.00 99 GLY A C 1
ATOM 761 O O . GLY A 1 99 ? 12.780 -8.706 -5.714 1.00 98.00 99 GLY A O 1
ATOM 762 N N . PHE A 1 100 ? 12.274 -6.568 -6.206 1.00 97.94 100 PHE A N 1
ATOM 763 C CA . PHE A 1 100 ? 12.105 -6.134 -4.822 1.00 97.94 100 PHE A CA 1
ATOM 764 C C . PHE A 1 100 ? 10.946 -6.855 -4.106 1.00 97.94 100 PHE A C 1
ATOM 766 O O . PHE A 1 100 ? 11.099 -7.333 -2.980 1.00 97.94 100 PHE A O 1
ATOM 773 N N . LEU A 1 101 ? 9.786 -6.981 -4.756 1.00 97.94 101 LEU A N 1
ATOM 774 C CA . LEU A 1 101 ? 8.619 -7.678 -4.201 1.00 97.94 101 LEU A CA 1
ATOM 775 C C . LEU A 1 101 ? 8.880 -9.179 -3.987 1.00 97.94 101 LEU A C 1
ATOM 777 O O . LEU A 1 101 ? 8.389 -9.757 -3.015 1.00 97.94 101 LEU A O 1
ATOM 781 N N . ASP A 1 102 ? 9.665 -9.807 -4.860 1.00 98.38 102 ASP A N 1
ATOM 782 C CA . ASP A 1 102 ? 10.080 -11.202 -4.730 1.00 98.38 102 ASP A CA 1
ATOM 783 C C . ASP A 1 102 ? 11.034 -11.413 -3.5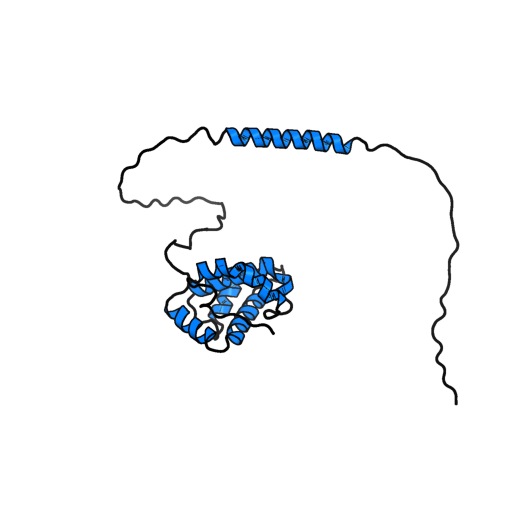50 1.00 98.38 102 ASP A C 1
ATOM 785 O O . ASP A 1 102 ? 10.909 -12.413 -2.837 1.00 98.38 102 ASP A O 1
ATOM 789 N N . ASP A 1 103 ? 11.948 -10.473 -3.302 1.00 97.75 103 ASP A N 1
ATOM 790 C CA . ASP A 1 103 ? 12.806 -10.493 -2.113 1.00 97.75 103 ASP A CA 1
ATOM 791 C C . ASP A 1 103 ? 11.986 -10.366 -0.827 1.00 97.75 103 ASP A C 1
ATOM 793 O O . ASP A 1 103 ? 12.169 -11.157 0.101 1.00 97.75 103 ASP A O 1
ATOM 797 N N . LEU A 1 104 ? 11.012 -9.447 -0.794 1.00 97.38 104 LEU A N 1
ATOM 798 C CA . LEU A 1 104 ? 10.080 -9.319 0.331 1.00 97.38 104 LEU A CA 1
ATOM 799 C C . LEU A 1 104 ? 9.282 -10.603 0.572 1.00 97.38 104 LEU A C 1
ATOM 801 O O . LEU A 1 104 ? 9.092 -11.005 1.718 1.00 97.38 104 LEU A O 1
ATOM 805 N N . ARG A 1 105 ? 8.813 -11.251 -0.499 1.00 96.44 105 ARG A N 1
ATOM 806 C CA . ARG A 1 105 ? 8.040 -12.497 -0.421 1.00 96.44 105 ARG A CA 1
ATOM 807 C C . ARG A 1 105 ? 8.872 -13.669 0.103 1.00 96.44 105 ARG A C 1
ATOM 809 O O . ARG A 1 105 ? 8.328 -14.517 0.805 1.00 96.44 105 ARG A O 1
ATOM 816 N N . ARG A 1 106 ? 10.158 -13.748 -0.255 1.00 96.88 106 ARG A N 1
ATOM 817 C CA . ARG A 1 106 ? 11.088 -14.778 0.248 1.00 96.88 106 ARG A CA 1
ATOM 818 C C . ARG A 1 106 ? 11.573 -14.501 1.674 1.00 96.88 106 ARG A C 1
ATOM 820 O O . ARG A 1 106 ? 11.970 -15.440 2.359 1.00 96.88 106 ARG A O 1
ATOM 827 N N . GLY A 1 107 ? 11.590 -13.234 2.081 1.00 95.88 107 GLY A N 1
ATOM 828 C CA . GLY A 1 107 ? 12.014 -12.779 3.404 1.00 95.88 107 GLY A CA 1
ATOM 829 C C . GLY A 1 107 ? 10.857 -12.586 4.388 1.00 95.88 107 GLY A C 1
ATOM 830 O O . GLY A 1 107 ? 9.875 -13.325 4.379 1.00 95.88 107 GLY A O 1
ATOM 831 N N . ASP A 1 108 ? 10.986 -11.579 5.260 1.00 95.31 108 ASP A N 1
ATOM 832 C CA . ASP A 1 108 ? 9.907 -11.134 6.149 1.00 95.31 108 ASP A CA 1
ATOM 833 C C . ASP A 1 108 ? 9.243 -9.872 5.578 1.00 95.31 108 ASP A C 1
ATOM 835 O O . ASP A 1 108 ? 9.826 -8.786 5.644 1.00 95.31 108 ASP A O 1
ATOM 839 N N . PRO A 1 109 ? 8.018 -9.967 5.034 1.00 96.44 109 PRO A N 1
ATOM 840 C CA . PRO A 1 109 ? 7.344 -8.816 4.450 1.00 96.44 109 PRO A CA 1
ATOM 841 C C . PRO A 1 109 ? 6.679 -7.909 5.502 1.00 96.44 109 PRO A C 1
ATOM 843 O O . PRO A 1 109 ? 6.143 -6.856 5.155 1.00 96.44 109 PRO A O 1
ATOM 846 N N . GLN A 1 110 ? 6.668 -8.282 6.789 1.00 96.44 110 GLN A N 1
ATOM 847 C CA . GLN A 1 110 ? 5.970 -7.516 7.831 1.00 96.44 110 GLN A CA 1
ATOM 848 C C . GLN A 1 110 ? 6.442 -6.061 7.971 1.00 96.44 110 GLN A C 1
ATOM 850 O O . GLN A 1 110 ? 5.574 -5.190 8.013 1.00 96.44 110 GLN A O 1
ATOM 855 N N . PRO A 1 111 ? 7.752 -5.735 7.979 1.00 97.31 111 PRO A N 1
ATOM 856 C CA . PRO A 1 111 ? 8.204 -4.344 8.075 1.00 97.31 111 PRO A CA 1
ATOM 857 C C . PRO A 1 111 ? 7.738 -3.471 6.902 1.00 97.31 111 PRO A C 1
ATOM 859 O O . PRO A 1 111 ? 7.466 -2.280 7.080 1.00 97.31 111 PRO A O 1
ATOM 862 N N . PHE A 1 112 ? 7.607 -4.065 5.713 1.00 98.12 112 PHE A N 1
ATOM 863 C CA . PHE A 1 112 ? 7.069 -3.403 4.528 1.00 98.12 112 PHE A CA 1
ATOM 864 C C . PHE A 1 112 ? 5.584 -3.061 4.708 1.00 98.12 112 PHE A C 1
ATOM 866 O O . PHE A 1 112 ? 5.195 -1.902 4.563 1.00 98.12 112 PHE A O 1
ATOM 873 N N . PHE A 1 113 ? 4.759 -4.033 5.110 1.00 97.94 113 PHE A N 1
ATOM 874 C CA . PHE A 1 113 ? 3.326 -3.803 5.332 1.00 97.94 113 PHE A CA 1
ATOM 875 C C . PHE A 1 113 ? 3.033 -2.905 6.532 1.00 97.94 113 PHE A C 1
ATOM 877 O O . PHE A 1 113 ? 2.154 -2.048 6.447 1.00 97.94 113 PHE A O 1
ATOM 884 N N . TYR A 1 114 ? 3.814 -3.028 7.606 1.00 97.88 114 TYR A N 1
ATOM 885 C CA . TYR A 1 114 ? 3.782 -2.099 8.729 1.00 97.88 114 TYR A CA 1
ATOM 886 C C . TYR A 1 114 ? 4.003 -0.665 8.238 1.00 97.88 114 TYR A C 1
ATOM 888 O O . TYR A 1 114 ? 3.184 0.214 8.494 1.00 97.88 114 TYR A O 1
ATOM 896 N N . SER A 1 115 ? 5.052 -0.449 7.442 1.00 98.38 115 SER A N 1
ATOM 897 C CA . SER A 1 115 ? 5.396 0.860 6.883 1.00 98.38 115 SER A CA 1
ATOM 898 C C . SER A 1 115 ? 4.300 1.441 5.987 1.00 98.38 115 SER A C 1
ATOM 900 O O . SER A 1 115 ? 3.999 2.631 6.082 1.00 98.38 115 SER A O 1
ATOM 902 N N . ILE A 1 116 ? 3.668 0.611 5.151 1.00 98.12 116 ILE A N 1
ATOM 903 C CA . ILE A 1 116 ? 2.509 1.025 4.348 1.00 98.12 116 ILE A CA 1
ATOM 904 C C . ILE A 1 116 ? 1.349 1.430 5.262 1.00 98.12 116 ILE A C 1
ATOM 906 O O . ILE A 1 116 ? 0.719 2.461 5.029 1.00 98.12 116 ILE A O 1
ATOM 910 N N . SER A 1 117 ? 1.072 0.646 6.306 1.00 97.31 117 SER A N 1
ATOM 911 C CA . SER A 1 117 ? -0.028 0.923 7.233 1.00 97.31 117 SER A CA 1
ATOM 912 C C . SER A 1 117 ? 0.175 2.226 8.009 1.00 97.31 117 SER A C 1
ATOM 914 O O . SER A 1 117 ? -0.777 2.984 8.184 1.00 97.31 117 SER A O 1
ATOM 916 N N . GLU A 1 118 ? 1.411 2.541 8.400 1.00 97.88 118 GLU A N 1
ATOM 917 C CA . GLU A 1 118 ? 1.743 3.808 9.051 1.00 97.88 118 GLU A CA 1
ATOM 918 C C . GLU A 1 118 ? 1.548 4.977 8.085 1.00 97.88 118 GLU A C 1
ATOM 920 O O . GLU A 1 118 ? 0.900 5.964 8.434 1.00 97.88 118 GLU A O 1
ATOM 925 N N . CYS A 1 119 ? 1.993 4.838 6.830 1.00 98.25 119 CYS A N 1
ATOM 926 C CA . CYS A 1 119 ? 1.689 5.823 5.796 1.00 98.25 119 CYS A CA 1
ATOM 927 C C . CYS A 1 119 ? 0.178 6.012 5.599 1.00 98.25 119 CYS A C 1
ATOM 929 O O . CYS A 1 119 ? -0.279 7.149 5.483 1.00 98.25 119 CYS A O 1
ATOM 931 N N . ALA A 1 120 ? -0.607 4.931 5.601 1.00 96.62 120 ALA A N 1
ATOM 932 C CA . ALA A 1 120 ? -2.061 5.000 5.462 1.00 96.62 120 ALA A CA 1
ATOM 933 C C . ALA A 1 120 ? -2.700 5.749 6.635 1.00 96.62 120 ALA A C 1
ATOM 935 O O . ALA A 1 120 ? -3.483 6.667 6.409 1.00 96.62 120 ALA A O 1
ATOM 936 N N . LYS A 1 121 ? -2.326 5.421 7.878 1.00 95.38 121 LYS A N 1
ATOM 937 C CA . LYS A 1 121 ? -2.828 6.099 9.084 1.00 95.38 121 LYS A CA 1
ATOM 938 C C . LYS A 1 121 ? -2.499 7.590 9.085 1.00 95.38 121 LYS A C 1
ATOM 940 O O . LYS A 1 121 ? -3.377 8.398 9.366 1.00 95.38 121 LYS A O 1
ATOM 945 N N . HIS A 1 122 ? -1.269 7.957 8.722 1.00 95.50 122 HIS A N 1
ATOM 946 C CA . HIS A 1 122 ? -0.853 9.359 8.610 1.00 95.50 122 HIS A CA 1
ATOM 947 C C . HIS A 1 122 ? -1.572 10.133 7.502 1.00 95.50 122 HIS A C 1
ATOM 949 O O . HIS A 1 122 ? -1.558 11.360 7.511 1.00 95.50 122 HIS A O 1
ATOM 955 N N . SER A 1 123 ? -2.204 9.424 6.569 1.00 96.56 123 SER A N 1
ATOM 956 C CA . SER A 1 123 ? -2.958 10.011 5.462 1.00 96.56 123 SER A CA 1
ATOM 957 C C . SER A 1 123 ? -4.450 10.137 5.765 1.00 96.56 123 SER A C 1
ATOM 959 O O . SER A 1 123 ? -5.213 10.571 4.909 1.00 96.56 123 SER A O 1
ATOM 961 N N . ILE A 1 124 ? -4.898 9.768 6.969 1.00 95.38 124 ILE A N 1
ATOM 962 C CA . ILE A 1 124 ? -6.280 9.992 7.394 1.00 95.38 124 ILE A CA 1
ATOM 963 C C . ILE A 1 124 ? -6.383 11.405 7.964 1.00 95.38 124 ILE A C 1
ATOM 965 O O . ILE A 1 124 ? -5.766 11.735 8.977 1.00 95.38 124 ILE A O 1
ATOM 969 N N . THR A 1 125 ? -7.184 12.246 7.318 1.00 94.31 125 THR A N 1
ATOM 970 C CA . THR A 1 125 ? -7.442 13.612 7.777 1.00 94.31 125 THR A CA 1
ATOM 971 C C . THR A 1 125 ? -8.353 13.620 9.006 1.00 94.31 125 THR A C 1
ATOM 973 O O . THR A 1 125 ? -9.056 12.653 9.308 1.00 94.31 125 THR A O 1
ATOM 976 N N . TRP A 1 126 ? -8.418 14.758 9.698 1.00 94.12 126 TRP A N 1
ATOM 977 C CA . TRP A 1 126 ? -9.326 14.943 10.836 1.00 94.12 126 TRP A CA 1
ATOM 978 C C . TRP A 1 126 ? -10.813 14.788 10.455 1.00 94.12 126 TRP A C 1
ATOM 980 O O . TRP A 1 126 ? -11.618 14.385 11.289 1.00 94.12 126 TRP A O 1
ATOM 990 N N . THR A 1 127 ? -11.173 15.035 9.188 1.00 94.62 127 THR A N 1
ATOM 991 C CA . THR A 1 127 ? -12.519 14.793 8.632 1.00 94.62 127 THR A CA 1
ATOM 992 C C . THR A 1 127 ? -12.774 13.329 8.290 1.00 94.62 127 THR A C 1
ATOM 994 O O . THR A 1 127 ? -13.795 13.012 7.682 1.00 94.62 127 THR A O 1
ATOM 997 N N . LEU A 1 128 ? -11.856 12.431 8.655 1.00 92.62 128 LEU A N 1
ATOM 998 C CA . LEU A 1 128 ? -11.920 11.014 8.330 1.00 92.62 128 LEU A CA 1
ATOM 999 C C . LEU A 1 128 ? -11.988 10.778 6.816 1.00 92.62 128 LEU A C 1
ATOM 1001 O O . LEU A 1 128 ? -12.779 9.963 6.342 1.00 92.62 128 LEU A O 1
ATOM 1005 N N . SER A 1 129 ? -11.162 11.507 6.067 1.00 94.88 129 SER A N 1
ATOM 1006 C CA . SER A 1 129 ? -10.970 11.349 4.623 1.00 94.88 129 SER A CA 1
ATOM 1007 C C . SER A 1 129 ? -9.558 10.827 4.346 1.00 94.88 129 SER A C 1
ATOM 1009 O O . SER A 1 129 ? -8.665 11.008 5.171 1.00 94.88 129 SER A O 1
ATOM 1011 N N . PHE A 1 130 ? -9.350 10.169 3.205 1.00 96.12 130 PHE A N 1
ATOM 1012 C CA . PHE A 1 130 ? -8.044 9.626 2.823 1.00 96.12 130 PHE A CA 1
ATOM 1013 C C . PHE A 1 130 ? -7.301 10.601 1.901 1.00 96.12 130 PHE A C 1
ATOM 1015 O O . PHE A 1 130 ? -7.756 10.879 0.794 1.00 96.12 130 PHE A O 1
ATOM 1022 N N . ASP A 1 131 ? -6.163 11.123 2.353 1.00 97.38 131 ASP A N 1
ATOM 1023 C CA . ASP A 1 131 ? -5.256 11.954 1.562 1.00 97.38 131 ASP A CA 1
ATOM 1024 C C . ASP A 1 131 ? -4.345 11.074 0.694 1.00 97.38 131 ASP A C 1
ATOM 1026 O O . ASP A 1 131 ? -3.280 10.617 1.110 1.00 97.38 131 ASP A O 1
ATOM 1030 N N . GLU A 1 132 ? -4.766 10.832 -0.546 1.00 97.50 132 GLU A N 1
ATOM 1031 C CA . GLU A 1 132 ? -4.004 10.040 -1.517 1.00 97.50 132 GLU A CA 1
ATOM 1032 C C . GLU A 1 132 ? -2.602 10.612 -1.786 1.00 97.50 132 GLU A C 1
ATOM 1034 O O . GLU A 1 132 ? -1.630 9.865 -1.949 1.00 97.50 132 GLU A O 1
ATOM 1039 N N . GLY A 1 133 ? -2.485 11.944 -1.815 1.00 96.81 133 GLY A N 1
ATOM 1040 C CA . GLY A 1 133 ? -1.226 12.645 -2.056 1.00 96.81 133 GLY A CA 1
ATOM 1041 C C . GLY A 1 133 ? -0.267 12.495 -0.880 1.00 96.81 133 GLY A C 1
ATOM 1042 O O . GLY A 1 133 ? 0.909 12.168 -1.077 1.00 96.81 133 GLY A O 1
ATOM 1043 N N . GLY A 1 134 ? -0.782 12.663 0.340 1.00 97.19 134 GLY A N 1
ATOM 1044 C CA . GLY A 1 134 ? -0.072 12.379 1.585 1.00 97.19 134 GLY A CA 1
ATOM 1045 C C . GLY A 1 134 ? 0.409 10.931 1.654 1.00 97.19 134 GLY A C 1
ATOM 1046 O O . GLY A 1 134 ? 1.582 10.688 1.964 1.00 97.19 134 GLY A O 1
ATOM 1047 N N . PHE A 1 135 ? -0.443 9.985 1.249 1.00 98.31 135 PHE A N 1
ATOM 1048 C CA . PHE A 1 135 ? -0.121 8.561 1.237 1.00 98.31 135 PHE A CA 1
ATOM 1049 C C . PHE A 1 135 ? 1.037 8.249 0.296 1.00 98.31 135 PHE A C 1
ATOM 1051 O O . PHE A 1 135 ? 2.078 7.764 0.744 1.00 98.31 135 PHE A O 1
ATOM 1058 N N . ILE A 1 136 ? 0.917 8.604 -0.988 1.00 98.12 136 ILE A N 1
ATOM 1059 C CA . ILE A 1 136 ? 1.990 8.411 -1.976 1.00 98.12 136 ILE A CA 1
ATOM 1060 C C . ILE A 1 136 ? 3.265 9.152 -1.558 1.00 98.12 136 ILE A C 1
ATOM 1062 O O . ILE A 1 136 ? 4.369 8.624 -1.700 1.00 98.12 136 ILE A O 1
ATOM 1066 N N . GLY A 1 137 ? 3.135 10.367 -1.022 1.00 98.19 137 GLY A N 1
ATOM 1067 C CA . GLY A 1 137 ? 4.262 11.138 -0.504 1.00 98.19 137 GLY A CA 1
ATOM 1068 C C . GLY A 1 137 ? 4.994 10.419 0.631 1.00 98.19 137 GLY A C 1
ATOM 1069 O O . GLY A 1 137 ? 6.225 10.441 0.676 1.00 98.19 137 GLY A O 1
ATOM 1070 N N . CYS A 1 138 ? 4.258 9.756 1.523 1.00 98.56 138 CYS A N 1
ATOM 1071 C CA . CYS A 1 138 ? 4.830 8.930 2.577 1.00 98.56 138 CYS A CA 1
ATOM 1072 C C . CYS A 1 138 ? 5.522 7.682 2.015 1.00 98.56 138 CYS A C 1
ATOM 1074 O O . CYS A 1 138 ? 6.677 7.442 2.367 1.00 98.56 138 CYS A O 1
ATOM 1076 N N . LEU A 1 139 ? 4.882 6.945 1.093 1.00 98.44 139 LEU A N 1
ATOM 1077 C CA . LEU A 1 139 ? 5.482 5.758 0.464 1.00 98.44 139 LEU A CA 1
ATOM 1078 C C . LEU A 1 139 ? 6.836 6.085 -0.183 1.00 98.44 139 LEU A C 1
ATOM 1080 O O . LEU A 1 139 ? 7.816 5.382 0.042 1.00 98.44 139 LEU A O 1
ATOM 1084 N N . LYS A 1 140 ? 6.915 7.205 -0.910 1.00 98.12 140 LYS A N 1
ATOM 1085 C CA . LYS A 1 140 ? 8.147 7.677 -1.565 1.00 98.12 140 LYS A CA 1
ATOM 1086 C C . LYS A 1 140 ? 9.299 7.948 -0.598 1.00 98.12 140 LYS A C 1
ATOM 1088 O O . LYS A 1 140 ? 10.453 7.743 -0.957 1.00 98.12 140 LYS A O 1
ATOM 1093 N N . ARG A 1 141 ? 9.007 8.455 0.603 1.00 98.25 141 ARG A N 1
ATOM 1094 C CA . ARG A 1 141 ? 10.027 8.792 1.615 1.00 98.25 141 ARG A CA 1
ATOM 1095 C C . ARG A 1 141 ? 10.352 7.628 2.545 1.00 98.25 141 ARG A C 1
ATOM 1097 O O . ARG A 1 141 ? 11.361 7.670 3.246 1.00 98.25 141 ARG A O 1
ATOM 1104 N N . ASN A 1 142 ? 9.495 6.615 2.599 1.00 98.19 142 ASN A N 1
ATOM 1105 C CA . ASN A 1 142 ? 9.689 5.483 3.481 1.00 98.19 142 ASN A CA 1
ATOM 1106 C C . ASN A 1 142 ? 10.737 4.530 2.893 1.00 98.19 142 ASN A C 1
ATOM 1108 O O . ASN A 1 142 ? 10.520 3.940 1.841 1.00 98.19 142 ASN A O 1
ATOM 1112 N N . LYS A 1 143 ? 11.847 4.324 3.609 1.00 96.94 143 LYS A N 1
ATOM 1113 C CA . LYS A 1 143 ? 12.967 3.480 3.158 1.00 96.94 143 LYS A CA 1
ATOM 1114 C C . LYS A 1 143 ? 12.590 2.030 2.826 1.00 96.94 143 LYS A C 1
ATOM 1116 O O . LYS A 1 143 ? 13.301 1.388 2.065 1.00 96.94 143 LYS A O 1
ATOM 1121 N N . TYR A 1 144 ? 11.513 1.503 3.414 1.00 97.00 144 TYR A N 1
ATOM 1122 C CA . TYR A 1 144 ? 11.050 0.143 3.136 1.00 97.00 144 TYR A CA 1
ATOM 1123 C C . TYR A 1 144 ? 10.235 0.062 1.845 1.00 97.00 144 TYR A C 1
ATOM 1125 O O . TYR A 1 144 ? 9.997 -1.034 1.371 1.00 97.00 144 TYR A O 1
ATOM 1133 N N . ILE A 1 145 ? 9.784 1.189 1.287 1.00 98.00 145 ILE A N 1
ATOM 1134 C CA . ILE A 1 145 ? 8.810 1.238 0.185 1.00 98.00 145 ILE A CA 1
ATOM 1135 C C . ILE A 1 145 ? 9.372 2.000 -1.020 1.00 98.00 145 ILE A C 1
ATOM 1137 O O . ILE A 1 145 ? 9.029 1.685 -2.156 1.00 98.00 145 ILE A O 1
ATOM 1141 N N . SER A 1 146 ? 10.278 2.954 -0.790 1.00 97.50 146 SER A N 1
ATOM 1142 C CA . SER A 1 146 ? 10.926 3.777 -1.814 1.00 97.50 146 SER A CA 1
ATOM 1143 C C . SER A 1 146 ? 11.639 3.022 -2.947 1.00 97.50 146 SER A C 1
ATOM 1145 O O . SER A 1 146 ? 11.836 3.652 -3.983 1.00 97.50 146 SER A O 1
ATOM 1147 N N . PRO A 1 147 ? 12.030 1.731 -2.823 1.00 97.88 147 PRO A N 1
ATOM 1148 C CA . PRO A 1 147 ? 12.494 0.960 -3.978 1.00 97.88 147 PRO A CA 1
ATOM 1149 C C . PRO A 1 147 ? 11.431 0.732 -5.063 1.00 97.88 147 PRO A C 1
ATOM 1151 O O . PRO A 1 147 ? 11.800 0.425 -6.191 1.00 97.88 147 PRO A O 1
ATOM 1154 N N . LEU A 1 148 ? 10.137 0.877 -4.748 1.00 98.12 148 LEU A N 1
ATOM 1155 C CA . LEU A 1 148 ? 9.063 0.750 -5.730 1.00 98.12 148 LEU A CA 1
ATOM 1156 C C . LEU A 1 148 ? 8.965 1.977 -6.644 1.00 98.12 148 LEU A C 1
ATOM 1158 O O . LEU A 1 148 ? 9.105 3.127 -6.223 1.00 98.12 148 LEU A O 1
ATOM 1162 N N . SER A 1 149 ? 8.611 1.734 -7.896 1.00 97.69 149 SER A N 1
ATOM 1163 C CA . SER A 1 149 ? 8.235 2.753 -8.859 1.00 97.69 149 SER A CA 1
ATOM 1164 C C . SER A 1 149 ? 6.953 3.477 -8.432 1.00 97.69 149 SER A C 1
ATOM 1166 O O . SER A 1 149 ? 6.076 2.939 -7.747 1.00 97.69 149 SER A O 1
ATOM 1168 N N . ASN A 1 150 ? 6.792 4.715 -8.905 1.00 96.56 150 ASN A N 1
ATOM 1169 C CA . ASN A 1 150 ? 5.586 5.506 -8.640 1.00 96.56 150 ASN A CA 1
ATOM 1170 C C . ASN A 1 150 ? 4.312 4.829 -9.164 1.00 96.56 150 ASN A C 1
ATOM 1172 O O . ASN A 1 150 ? 3.242 4.983 -8.575 1.00 96.56 150 ASN A O 1
ATOM 1176 N N . THR A 1 151 ? 4.411 4.105 -10.279 1.00 97.12 151 THR A N 1
ATOM 1177 C CA . THR A 1 151 ? 3.281 3.387 -10.869 1.00 97.12 151 THR A CA 1
ATOM 1178 C C . THR A 1 151 ? 2.905 2.170 -10.025 1.00 97.12 151 THR A C 1
ATOM 1180 O O . THR A 1 151 ? 1.716 1.947 -9.803 1.00 97.12 151 THR A O 1
ATOM 1183 N N . CYS A 1 152 ? 3.874 1.457 -9.441 1.00 98.19 152 CYS A N 1
ATOM 1184 C CA . CYS A 1 152 ? 3.586 0.336 -8.545 1.00 98.19 152 CYS A CA 1
ATOM 1185 C C . CYS A 1 152 ? 3.029 0.809 -7.199 1.00 98.19 152 CYS A C 1
ATOM 1187 O O . CYS A 1 152 ? 2.056 0.249 -6.687 1.00 98.19 152 CYS A O 1
ATOM 1189 N N . MET A 1 153 ? 3.562 1.912 -6.657 1.00 98.19 153 MET A N 1
ATOM 1190 C CA . MET A 1 153 ? 2.996 2.574 -5.475 1.00 98.19 153 MET A CA 1
ATOM 1191 C C . MET A 1 153 ? 1.524 2.961 -5.679 1.00 98.19 153 MET A C 1
ATOM 1193 O O . MET A 1 153 ? 0.745 2.903 -4.730 1.00 98.19 153 MET A O 1
ATOM 1197 N N . ASN A 1 154 ? 1.107 3.294 -6.906 1.00 97.94 154 ASN A N 1
ATOM 1198 C CA . ASN A 1 154 ? -0.296 3.576 -7.209 1.00 97.94 154 ASN A CA 1
ATOM 1199 C C . ASN A 1 154 ? -1.201 2.347 -6.995 1.00 97.94 154 ASN A C 1
ATOM 1201 O O . ASN A 1 154 ? -2.334 2.497 -6.550 1.00 97.94 154 ASN A O 1
ATOM 1205 N N . CYS A 1 155 ? -0.711 1.126 -7.225 1.00 98.31 155 CYS A N 1
ATOM 1206 C CA . CYS A 1 155 ? -1.471 -0.085 -6.901 1.00 98.31 155 CYS A CA 1
ATOM 1207 C C . CYS A 1 155 ? -1.657 -0.265 -5.391 1.00 98.31 155 CYS A C 1
ATOM 1209 O O . CYS A 1 155 ? -2.734 -0.659 -4.942 1.00 98.31 155 CYS A O 1
ATOM 1211 N N . TYR A 1 156 ? -0.643 0.085 -4.595 1.00 97.94 156 TYR A N 1
ATOM 1212 C CA . TYR A 1 156 ? -0.763 0.121 -3.136 1.00 97.94 156 TYR A CA 1
ATOM 1213 C C . TYR A 1 156 ? -1.690 1.238 -2.650 1.00 97.94 156 TYR A C 1
ATOM 1215 O O . TYR A 1 156 ? -2.418 1.026 -1.684 1.00 97.94 156 TYR A O 1
ATOM 1223 N N . LEU A 1 157 ? -1.725 2.390 -3.330 1.00 98.12 157 LEU A N 1
ATOM 1224 C CA . LEU A 1 157 ? -2.710 3.446 -3.079 1.00 98.12 157 LEU A CA 1
ATOM 1225 C C . LEU A 1 157 ? -4.132 2.947 -3.318 1.00 98.12 157 LEU A C 1
ATOM 1227 O O . LEU A 1 157 ? -4.969 3.073 -2.430 1.00 98.12 157 LEU A O 1
ATOM 1231 N N . LEU A 1 158 ? -4.400 2.329 -4.469 1.00 97.69 158 LEU A N 1
ATOM 1232 C CA . LEU A 1 158 ? -5.723 1.782 -4.778 1.00 97.69 158 LEU A CA 1
ATOM 1233 C C . LEU A 1 158 ? -6.144 0.708 -3.764 1.00 97.69 158 LEU A C 1
ATOM 1235 O O . LEU A 1 158 ? -7.295 0.682 -3.328 1.00 97.69 158 LEU A O 1
ATOM 1239 N N . ASN A 1 159 ? -5.209 -0.140 -3.327 1.00 96.81 159 ASN A N 1
ATOM 1240 C CA . ASN A 1 159 ? -5.479 -1.123 -2.280 1.00 96.81 159 ASN A CA 1
ATOM 1241 C C . ASN A 1 159 ? -5.723 -0.471 -0.905 1.00 96.81 159 ASN A C 1
ATOM 1243 O O . ASN A 1 159 ? -6.619 -0.883 -0.169 1.00 96.81 159 ASN A O 1
ATOM 1247 N N . GLY A 1 160 ? -4.967 0.577 -0.567 1.00 96.00 160 GLY A N 1
ATOM 1248 C CA . GLY A 1 160 ? -5.152 1.370 0.649 1.00 96.00 160 GLY A CA 1
ATOM 1249 C C . GLY A 1 160 ? -6.499 2.093 0.682 1.00 96.00 160 GLY A C 1
ATOM 1250 O O . GLY A 1 160 ? -7.183 2.059 1.702 1.00 96.00 160 GLY A O 1
ATOM 1251 N N . LEU A 1 161 ? -6.930 2.659 -0.448 1.00 97.12 161 LEU A N 1
ATOM 1252 C CA . LEU A 1 161 ? -8.254 3.262 -0.621 1.00 97.12 161 LEU A CA 1
ATOM 1253 C C . LEU A 1 161 ? -9.370 2.233 -0.446 1.00 97.12 161 LEU A C 1
ATOM 1255 O O . LEU A 1 161 ? -10.357 2.505 0.240 1.00 97.12 161 LEU A O 1
ATOM 1259 N N . TYR A 1 162 ? -9.215 1.036 -1.016 1.00 97.75 162 TYR A N 1
ATOM 1260 C CA . TYR A 1 162 ? -10.156 -0.053 -0.773 1.00 97.75 162 TYR A CA 1
ATOM 1261 C C . TYR A 1 162 ? -10.243 -0.380 0.721 1.00 97.75 162 TYR A C 1
ATOM 1263 O O . TYR A 1 162 ? -11.344 -0.416 1.275 1.00 97.75 162 TYR A O 1
ATOM 1271 N N . ALA A 1 163 ? -9.099 -0.581 1.382 1.00 97.12 163 ALA A N 1
ATOM 1272 C CA . ALA A 1 163 ? -9.048 -0.909 2.802 1.00 97.12 163 ALA A CA 1
ATOM 1273 C C . ALA A 1 163 ? -9.671 0.200 3.665 1.00 97.12 163 ALA A C 1
ATOM 1275 O O . ALA A 1 163 ? -10.426 -0.087 4.593 1.00 97.12 163 ALA A O 1
ATOM 1276 N N . PHE A 1 164 ? -9.419 1.464 3.329 1.00 97.06 164 PHE A N 1
ATOM 1277 C CA . PHE A 1 164 ? -9.993 2.613 4.017 1.00 97.06 164 PHE A CA 1
ATOM 1278 C C . PHE A 1 164 ? -11.514 2.706 3.853 1.00 97.06 164 PHE A C 1
ATOM 1280 O O . PHE A 1 164 ? -12.210 3.007 4.819 1.00 97.06 164 PHE A O 1
ATOM 1287 N N . ASN A 1 165 ? -12.042 2.428 2.661 1.00 96.94 165 ASN A N 1
ATOM 1288 C CA . ASN A 1 165 ? -13.474 2.553 2.382 1.00 96.94 165 ASN A CA 1
ATOM 1289 C C . ASN A 1 165 ? -14.291 1.334 2.840 1.00 96.94 165 ASN A C 1
ATOM 1291 O O . ASN A 1 165 ? -15.443 1.489 3.236 1.00 96.94 165 ASN A O 1
ATOM 1295 N N . ASN A 1 166 ? -13.710 0.131 2.805 1.00 97.75 166 ASN A N 1
ATOM 1296 C CA . ASN A 1 166 ? -14.445 -1.126 3.007 1.00 97.75 166 ASN A CA 1
ATOM 1297 C C . ASN A 1 166 ? -14.048 -1.872 4.288 1.00 97.75 166 ASN A C 1
ATOM 1299 O O . ASN A 1 166 ? -14.857 -2.605 4.848 1.00 97.75 166 ASN A O 1
ATOM 1303 N N . CYS A 1 167 ? -12.815 -1.681 4.763 1.00 97.81 167 CYS A N 1
ATOM 1304 C CA . CYS A 1 167 ? -12.219 -2.454 5.858 1.00 97.81 167 CYS A CA 1
ATOM 1305 C C . CYS A 1 167 ? -11.796 -1.591 7.047 1.00 97.81 167 CYS A C 1
ATOM 1307 O O . CYS A 1 167 ? -11.015 -2.020 7.900 1.00 97.81 167 CYS A O 1
ATOM 1309 N N . ARG A 1 168 ? -12.288 -0.350 7.102 1.00 93.44 168 ARG A N 1
ATOM 1310 C CA . ARG A 1 168 ? -11.824 0.673 8.036 1.00 93.44 168 ARG A CA 1
ATOM 1311 C C . ARG A 1 168 ? -11.828 0.203 9.484 1.00 93.44 168 ARG A C 1
ATOM 1313 O O . ARG A 1 168 ? -10.823 0.316 10.174 1.00 93.44 168 ARG A O 1
ATOM 1320 N N . PHE A 1 169 ? -12.959 -0.317 9.949 1.00 93.94 169 PHE A N 1
ATOM 1321 C CA . PHE A 1 169 ? -13.131 -0.698 11.350 1.00 93.94 169 PHE A CA 1
ATOM 1322 C C . PHE A 1 169 ? -12.290 -1.918 11.722 1.00 93.94 169 PHE A C 1
ATOM 1324 O O . PHE A 1 169 ? -11.775 -1.991 12.833 1.00 93.94 169 PHE A O 1
ATOM 1331 N N . GLN A 1 170 ? -12.101 -2.836 10.778 1.00 96.75 170 GLN A N 1
ATOM 1332 C CA . GLN A 1 170 ? -11.270 -4.020 10.945 1.00 96.75 170 GLN A CA 1
ATOM 1333 C C . GLN A 1 170 ? -9.785 -3.638 11.018 1.00 96.75 170 GLN A C 1
ATOM 1335 O O . GLN A 1 170 ? -9.049 -4.168 11.844 1.00 96.75 170 GLN A O 1
ATOM 1340 N N . CYS A 1 171 ? -9.351 -2.686 10.189 1.00 96.38 171 CYS A N 1
ATOM 1341 C CA . CYS A 1 171 ? -7.942 -2.331 10.035 1.00 96.38 171 CYS A CA 1
ATOM 1342 C C . CYS A 1 171 ? -7.451 -1.191 10.941 1.00 96.38 171 CYS A C 1
ATOM 1344 O O . CYS A 1 171 ? -6.252 -1.118 11.204 1.00 96.38 171 CYS A O 1
ATOM 1346 N N . MET A 1 172 ? -8.331 -0.314 11.445 1.00 91.19 172 MET A N 1
ATOM 1347 C CA . MET A 1 172 ? -7.927 0.795 12.329 1.00 91.19 172 MET A CA 1
ATOM 1348 C C . MET A 1 172 ? -7.354 0.308 13.665 1.00 91.19 172 MET A C 1
ATOM 1350 O O . MET A 1 172 ? -6.446 0.942 14.194 1.00 91.19 172 MET A O 1
ATOM 1354 N N . ALA A 1 173 ? -7.868 -0.804 14.201 1.00 89.00 173 ALA A N 1
ATOM 1355 C CA . ALA A 1 173 ? -7.380 -1.367 15.459 1.00 89.00 173 ALA A CA 1
ATOM 1356 C C . ALA A 1 173 ? -6.004 -2.026 15.289 1.00 89.00 173 ALA A C 1
ATOM 1358 O O . ALA A 1 173 ? -5.082 -1.771 16.059 1.00 89.00 173 ALA A O 1
ATOM 1359 N N . SER A 1 174 ? -5.856 -2.859 14.259 1.00 95.31 174 SER A N 1
ATOM 1360 C CA . SER A 1 174 ? -4.580 -3.461 13.891 1.00 95.31 174 SER A CA 1
ATOM 1361 C C . SER A 1 174 ? -4.573 -3.821 12.410 1.00 95.31 174 SER A C 1
ATOM 1363 O O . SER A 1 174 ? -5.444 -4.548 11.926 1.00 95.31 174 SER A O 1
ATOM 1365 N N . TRP A 1 175 ? -3.546 -3.340 11.711 1.00 96.31 175 TRP A N 1
ATOM 1366 C CA . TRP A 1 175 ? -3.324 -3.566 10.283 1.00 96.31 175 TRP A CA 1
ATOM 1367 C C . TRP A 1 175 ? -3.055 -5.040 9.944 1.00 96.31 175 TRP A C 1
ATOM 1369 O O . TRP A 1 175 ? -3.298 -5.465 8.819 1.00 96.31 175 TRP A O 1
ATOM 1379 N N . CYS A 1 176 ? -2.553 -5.811 10.911 1.00 97.81 176 CYS A N 1
ATOM 1380 C CA . CYS A 1 176 ? -2.216 -7.227 10.772 1.00 97.81 176 CYS A CA 1
ATOM 1381 C C . CYS A 1 176 ? -3.220 -8.144 11.474 1.00 97.81 176 CYS A C 1
ATOM 1383 O O . CYS A 1 176 ? -3.003 -9.347 11.519 1.00 97.81 176 CYS A O 1
ATOM 1385 N N . SER A 1 177 ? -4.323 -7.623 12.019 1.00 98.06 177 SER A N 1
ATOM 1386 C CA . SER A 1 177 ? -5.350 -8.492 12.601 1.00 98.06 177 SER A CA 1
ATOM 1387 C C . SER A 1 177 ? -5.952 -9.422 11.547 1.00 98.06 177 SER A C 1
ATOM 1389 O O . SER A 1 177 ? -6.143 -9.034 10.392 1.00 98.06 177 SER A O 1
ATOM 1391 N N . GLN A 1 178 ? -6.343 -10.632 11.953 1.00 98.06 178 GLN A N 1
ATOM 1392 C CA . GLN A 1 178 ? -6.999 -11.578 11.047 1.00 98.06 178 GLN A CA 1
ATOM 1393 C C . GLN A 1 178 ? -8.252 -10.979 10.383 1.00 98.06 178 GLN A C 1
ATOM 1395 O O . GLN A 1 178 ? -8.511 -11.238 9.211 1.00 98.06 178 GLN A O 1
ATOM 1400 N N . SER A 1 179 ? -9.019 -10.150 11.098 1.00 97.88 179 SER A N 1
ATOM 1401 C CA . SER A 1 179 ? -10.197 -9.471 10.549 1.00 97.88 179 SER A CA 1
ATOM 1402 C C . SER A 1 179 ? -9.832 -8.448 9.468 1.00 97.88 179 SER A C 1
ATOM 1404 O O . SER A 1 179 ? -10.503 -8.402 8.436 1.00 97.88 179 SER A O 1
ATOM 1406 N N . CYS A 1 180 ? -8.765 -7.664 9.656 1.00 98.31 180 CYS A N 1
ATOM 1407 C CA . CYS A 1 180 ? -8.269 -6.742 8.634 1.00 98.31 180 CYS A CA 1
ATOM 1408 C C . CYS A 1 180 ? -7.749 -7.490 7.400 1.00 98.31 180 CYS A C 1
ATOM 1410 O O . CYS A 1 180 ? -8.116 -7.158 6.270 1.00 98.31 180 CYS A O 1
ATOM 1412 N N . LEU A 1 181 ? -6.947 -8.538 7.608 1.00 98.12 181 LEU A N 1
ATOM 1413 C CA . LEU A 1 181 ? -6.380 -9.336 6.519 1.00 98.12 181 LEU A CA 1
ATOM 1414 C C . LEU A 1 181 ? -7.475 -10.043 5.713 1.00 98.12 181 LEU A C 1
ATOM 1416 O O . LEU A 1 181 ? -7.482 -9.968 4.488 1.00 98.12 181 LEU A O 1
ATOM 1420 N N . ASN A 1 182 ? -8.457 -10.643 6.388 1.00 98.25 182 ASN A N 1
ATOM 1421 C CA . ASN A 1 182 ? -9.601 -11.266 5.723 1.00 98.25 182 ASN A CA 1
ATOM 1422 C C . ASN A 1 182 ? -10.430 -10.244 4.940 1.00 98.25 182 ASN A C 1
ATOM 1424 O O . ASN A 1 182 ? -10.897 -10.541 3.843 1.00 98.25 182 ASN A O 1
ATOM 1428 N N . CYS A 1 183 ? -10.619 -9.039 5.487 1.00 98.50 183 CYS A N 1
ATOM 1429 C CA . CYS A 1 183 ? -11.383 -8.009 4.797 1.00 98.50 183 CYS A CA 1
ATOM 1430 C C . CYS A 1 183 ? -10.659 -7.511 3.542 1.00 98.50 183 CYS A C 1
ATOM 1432 O O . CYS A 1 183 ? -11.272 -7.433 2.479 1.00 98.50 183 CYS A O 1
ATOM 1434 N N . THR A 1 184 ? -9.364 -7.208 3.648 1.00 97.75 184 THR A N 1
ATOM 1435 C CA . THR A 1 184 ? -8.573 -6.657 2.537 1.00 97.75 184 THR A CA 1
ATOM 1436 C C . THR A 1 184 ? -8.298 -7.679 1.432 1.00 97.75 184 THR A C 1
ATOM 1438 O O . THR A 1 184 ? -8.248 -7.288 0.268 1.00 97.75 184 THR A O 1
ATOM 1441 N N . ALA A 1 185 ? -8.249 -8.979 1.752 1.00 97.56 185 ALA A N 1
ATOM 1442 C CA . ALA A 1 185 ? -8.118 -10.063 0.770 1.00 97.56 185 ALA A CA 1
ATOM 1443 C C . ALA A 1 185 ? -9.242 -10.085 -0.288 1.00 97.56 185 ALA A C 1
ATOM 1445 O O . ALA A 1 185 ? -9.064 -10.597 -1.392 1.00 97.56 185 ALA A O 1
ATOM 1446 N N . GLN A 1 186 ? -10.401 -9.484 -0.002 1.00 97.62 186 GLN A N 1
ATOM 1447 C CA . GLN A 1 186 ? -11.487 -9.341 -0.980 1.00 97.62 186 GLN A CA 1
ATOM 1448 C C . GLN A 1 186 ? -11.095 -8.474 -2.193 1.00 97.62 186 GLN A C 1
ATOM 1450 O O . GLN A 1 186 ? -11.727 -8.572 -3.246 1.00 97.62 186 GLN A O 1
ATOM 1455 N N . ASN A 1 187 ? -10.043 -7.658 -2.074 1.00 97.69 187 ASN A N 1
ATOM 1456 C CA . ASN A 1 187 ? -9.515 -6.823 -3.151 1.00 97.69 187 ASN A CA 1
ATOM 1457 C C . ASN A 1 187 ? -8.339 -7.462 -3.912 1.00 97.69 187 ASN A C 1
ATOM 1459 O O . ASN A 1 187 ? -7.811 -6.846 -4.841 1.00 97.69 187 ASN A O 1
ATOM 1463 N N . ASP A 1 188 ? -7.945 -8.698 -3.577 1.00 96.12 188 ASP A N 1
ATOM 1464 C CA . ASP A 1 188 ? -6.787 -9.386 -4.170 1.00 96.12 188 ASP A CA 1
ATOM 1465 C C . ASP A 1 188 ? -6.829 -9.395 -5.700 1.00 96.12 188 ASP A C 1
ATOM 1467 O O . ASP A 1 188 ? -5.806 -9.197 -6.351 1.00 96.12 188 ASP A O 1
ATOM 1471 N N . ARG A 1 189 ? -8.015 -9.580 -6.294 1.00 96.38 189 ARG A N 1
ATOM 1472 C CA . ARG A 1 189 ? -8.178 -9.573 -7.753 1.00 96.38 189 ARG A CA 1
ATOM 1473 C C . ARG A 1 189 ? -7.843 -8.211 -8.360 1.00 96.38 189 ARG A C 1
ATOM 1475 O O . ARG A 1 189 ? -7.101 -8.157 -9.332 1.00 96.38 189 ARG A O 1
ATOM 1482 N N . ALA A 1 190 ? -8.376 -7.123 -7.809 1.00 96.19 190 ALA A N 1
ATOM 1483 C CA . ALA A 1 190 ? -8.123 -5.783 -8.336 1.00 96.19 190 ALA A CA 1
ATOM 1484 C C . ALA A 1 190 ? -6.659 -5.371 -8.122 1.00 96.19 190 ALA A C 1
ATOM 1486 O O . ALA A 1 190 ? -6.029 -4.818 -9.025 1.00 96.19 190 ALA A O 1
ATOM 1487 N N . PHE A 1 191 ? -6.092 -5.705 -6.958 1.00 96.94 191 PHE A N 1
ATOM 1488 C CA . PHE A 1 191 ? -4.677 -5.482 -6.674 1.00 96.94 191 PHE A CA 1
ATOM 1489 C C . PHE A 1 191 ? -3.767 -6.291 -7.609 1.00 96.94 191 PHE A C 1
ATOM 1491 O O . PHE A 1 191 ? -2.794 -5.752 -8.135 1.00 96.94 191 PHE A O 1
ATOM 1498 N N . SER A 1 192 ? -4.105 -7.553 -7.877 1.00 96.31 192 SER A N 1
ATOM 1499 C CA . SER A 1 192 ? -3.401 -8.423 -8.825 1.00 96.31 192 SER A CA 1
ATOM 1500 C C . SER A 1 192 ? -3.434 -7.874 -10.252 1.00 96.31 192 SER A C 1
ATOM 1502 O O . SER A 1 192 ? -2.391 -7.788 -10.895 1.00 96.31 192 SER A O 1
ATOM 1504 N N . THR A 1 193 ? -4.596 -7.415 -10.725 1.00 96.81 193 THR A N 1
ATOM 1505 C CA . THR A 1 193 ? -4.714 -6.771 -12.041 1.00 96.81 193 THR A CA 1
ATOM 1506 C C . THR A 1 193 ? -3.858 -5.508 -12.128 1.00 96.81 193 THR A C 1
ATOM 1508 O O . THR A 1 193 ? -3.133 -5.319 -13.105 1.00 96.81 193 THR A O 1
ATOM 1511 N N . CYS A 1 194 ? -3.900 -4.649 -11.103 1.00 97.44 194 CYS A N 1
ATOM 1512 C CA . CYS A 1 194 ? -3.092 -3.432 -11.091 1.00 97.44 194 CYS A CA 1
ATOM 1513 C C . CYS A 1 194 ? -1.599 -3.759 -11.078 1.00 97.44 194 CYS A C 1
ATOM 1515 O O . CYS A 1 194 ? -0.849 -3.244 -11.900 1.00 97.44 194 CYS A O 1
ATOM 1517 N N . SER A 1 195 ? -1.166 -4.622 -10.161 1.00 97.12 195 SER A N 1
ATOM 1518 C CA . SER A 1 195 ? 0.247 -4.962 -9.986 1.00 97.12 195 SER A CA 1
ATOM 1519 C C . SER A 1 195 ? 0.806 -5.833 -11.104 1.00 97.12 195 SER A C 1
ATOM 1521 O O . SER A 1 195 ? 2.015 -5.864 -11.244 1.00 97.12 195 SER A O 1
ATOM 1523 N N . GLY A 1 196 ? -0.031 -6.503 -11.903 1.00 97.06 196 GLY A N 1
ATOM 1524 C CA . GLY A 1 196 ? 0.399 -7.334 -13.031 1.00 97.06 196 GLY A CA 1
ATOM 1525 C C . GLY A 1 196 ? 0.870 -8.736 -12.667 1.00 97.06 196 GLY A C 1
ATOM 1526 O O . GLY A 1 196 ? 1.468 -9.408 -13.505 1.00 97.06 196 GLY A O 1
ATOM 1527 N N . ARG A 1 197 ? 0.612 -9.190 -11.438 1.00 95.94 197 ARG A N 1
ATOM 1528 C CA . ARG A 1 197 ? 0.981 -10.527 -10.959 1.00 95.94 197 ARG A CA 1
ATOM 1529 C C . ARG A 1 197 ? -0.169 -11.186 -10.216 1.00 95.94 197 ARG A C 1
ATOM 1531 O O . ARG A 1 197 ? -0.945 -10.486 -9.564 1.00 95.94 197 ARG A O 1
ATOM 1538 N N . PRO A 1 198 ? -0.295 -12.520 -10.265 1.00 96.31 198 PRO A N 1
ATOM 1539 C CA . PRO A 1 198 ? -1.296 -13.226 -9.482 1.00 96.31 198 PRO A CA 1
ATOM 1540 C C . PRO A 1 198 ? -1.043 -13.054 -7.971 1.00 96.31 198 PRO A C 1
ATOM 1542 O O . PRO A 1 198 ? 0.107 -12.906 -7.547 1.00 96.31 198 PRO A O 1
ATOM 1545 N N . PRO A 1 199 ? -2.083 -13.136 -7.116 1.00 93.69 199 PRO A N 1
ATOM 1546 C CA . PRO A 1 199 ? -1.950 -12.853 -5.685 1.00 93.69 199 PRO A CA 1
ATOM 1547 C C . PRO A 1 199 ? -0.926 -13.711 -4.927 1.00 93.69 199 PRO A C 1
ATOM 1549 O O . PRO A 1 199 ? -0.520 -13.328 -3.834 1.00 93.69 199 PRO A O 1
ATOM 1552 N N . TYR A 1 200 ? -0.566 -14.897 -5.431 1.00 93.94 200 TYR A N 1
ATOM 1553 C CA . TYR A 1 200 ? 0.400 -15.798 -4.787 1.00 93.94 200 TYR A CA 1
ATOM 1554 C C . TYR A 1 200 ? 1.868 -15.452 -5.111 1.00 93.94 200 TYR A C 1
ATOM 1556 O O . TYR A 1 200 ? 2.771 -15.954 -4.446 1.00 93.94 200 TYR A O 1
ATOM 1564 N N . GLU A 1 201 ? 2.115 -14.587 -6.101 1.00 96.25 201 GLU A N 1
ATOM 1565 C CA . GLU A 1 201 ? 3.456 -14.098 -6.474 1.00 96.25 201 GLU A CA 1
ATOM 1566 C C . GLU A 1 201 ? 3.812 -12.758 -5.819 1.00 96.25 201 GLU A C 1
ATOM 1568 O O . GLU A 1 201 ? 4.948 -12.296 -5.922 1.00 96.25 201 GLU A O 1
ATOM 1573 N N . LEU A 1 202 ? 2.858 -12.134 -5.130 1.00 96.81 202 LEU A N 1
ATOM 1574 C CA . LEU A 1 202 ? 3.043 -10.875 -4.415 1.00 96.81 202 LEU A CA 1
ATOM 1575 C C . LEU A 1 202 ? 3.327 -11.146 -2.929 1.00 96.81 202 LEU A C 1
ATOM 1577 O O . LEU A 1 202 ? 2.835 -12.140 -2.382 1.00 96.81 202 LEU A O 1
ATOM 1581 N N . PRO A 1 203 ? 4.107 -10.288 -2.244 1.00 97.12 203 PRO A N 1
ATOM 1582 C CA . PRO A 1 203 ? 4.271 -10.393 -0.801 1.00 97.12 203 PRO A CA 1
ATOM 1583 C C . PRO A 1 203 ? 2.909 -10.238 -0.114 1.00 97.12 203 PRO A C 1
ATOM 1585 O O . PRO A 1 203 ? 2.037 -9.513 -0.591 1.00 97.12 203 PRO A O 1
ATOM 1588 N N . ARG A 1 204 ? 2.723 -10.915 1.023 1.00 96.12 204 ARG A N 1
ATOM 1589 C CA . ARG A 1 204 ? 1.484 -10.850 1.808 1.00 96.12 204 ARG A CA 1
ATOM 1590 C C . ARG A 1 204 ? 1.772 -10.508 3.256 1.00 96.12 204 ARG A C 1
ATOM 1592 O O . ARG A 1 204 ? 2.745 -10.986 3.837 1.00 96.12 204 ARG A O 1
ATOM 1599 N N . ALA A 1 205 ? 0.902 -9.697 3.844 1.00 96.50 205 ALA A N 1
ATOM 1600 C CA . ALA A 1 205 ? 0.884 -9.527 5.284 1.00 96.50 205 ALA A CA 1
ATOM 1601 C C . ALA A 1 205 ? 0.424 -10.837 5.947 1.00 96.50 205 ALA A C 1
ATOM 1603 O O . ALA A 1 205 ? -0.437 -11.547 5.428 1.00 96.50 205 ALA A O 1
ATOM 1604 N N . ARG A 1 206 ? 1.016 -11.152 7.097 1.00 95.88 206 ARG A N 1
ATOM 1605 C CA . ARG A 1 206 ? 0.640 -12.251 7.986 1.00 95.88 206 ARG A CA 1
ATOM 1606 C C . ARG A 1 206 ? -0.011 -11.690 9.242 1.00 95.88 206 ARG A C 1
ATOM 1608 O O . ARG A 1 206 ? 0.200 -10.522 9.572 1.00 95.88 206 ARG A O 1
ATOM 1615 N N . ALA A 1 207 ? -0.799 -12.534 9.898 1.00 97.25 207 ALA A N 1
ATOM 1616 C CA . ALA A 1 207 ? -1.468 -12.159 11.127 1.00 97.25 207 ALA A CA 1
ATOM 1617 C C . ALA A 1 207 ? -0.455 -11.811 12.227 1.00 97.25 207 ALA A C 1
ATOM 1619 O O . ALA A 1 207 ? 0.568 -12.492 12.369 1.00 97.25 207 ALA A O 1
ATOM 1620 N N . CYS A 1 208 ? -0.775 -10.762 12.977 1.00 94.12 208 CYS A N 1
ATOM 1621 C CA . CYS A 1 208 ? -0.346 -10.576 14.355 1.00 94.12 208 CYS A CA 1
ATOM 1622 C C . CYS A 1 208 ? -1.509 -10.986 15.282 1.00 94.12 208 CYS A C 1
ATOM 1624 O O . CYS A 1 208 ? -1.213 -11.248 16.458 1.00 94.12 208 CYS A O 1
#

Organism: Alexandrium catenella (NCBI:txid2925)